Protein AF-A0A8J4DBV4-F1 (afdb_monomer)

Solvent-accessible surface area (backbone atoms only — not comparable to full-atom values): 11556 Å² total; per-residue (Å²): 80,55,59,52,74,67,73,58,50,52,83,93,54,65,60,40,90,76,42,60,72,66,62,34,46,52,55,49,39,46,52,66,39,49,66,61,53,52,53,53,50,49,52,51,53,50,51,52,52,52,52,55,49,51,52,51,53,51,51,51,50,52,52,53,51,48,52,54,48,56,52,50,54,51,52,49,53,52,51,53,52,51,50,51,54,51,52,52,50,51,54,51,48,55,56,48,52,51,52,49,52,54,50,52,52,52,49,52,56,49,52,51,52,51,54,53,50,52,53,49,52,52,52,50,52,52,52,50,52,52,50,52,49,51,52,51,54,48,51,55,48,54,51,50,42,53,74,70,70,55,75,82,83,88,67,52,77,68,54,54,49,49,50,50,53,49,49,53,50,53,51,52,52,50,50,52,50,51,54,51,52,52,50,49,52,51,51,54,49,53,49,52,51,52,51,52,53,48,49,52,50,51,52,52,53,53,52,58,69,72,71,118

Mean predicted aligned error: 16.04 Å

Radius of gyration: 76.74 Å; Cα contacts (8 Å, |Δi|>4): 22; chains: 1; bounding box: 123×50×222 Å

Secondary structure (DSSP, 8-state):
-HIIIIIS--GGGTTGGGS-HHHHHHHHHHHTTHHHHHHHHHHHHHHHHHHHHHHHHHHHHHHHHHHHHHHHHHHHHHHHHHHHHHHHHHHHHHHHHHHHHHHHHHHHHHHHHHHHHHHHHHHHHHHHHHHHHHHHHHHHHHHHHHHTTPPP----HHHHHHHHHHHHHHHHHHHHHHHHHHHHHHHHHHHHHHHHHHHHHHHHHHHHHT--

InterPro domains:
  IPR027417 P-loop containing nucleoside triphosphate hydrolase [G3DSA:3.40.50.300] (1-130)

Structure (mmCIF, N/CA/C/O backbone):
data_AF-A0A8J4DBV4-F1
#
_entry.id   AF-A0A8J4DBV4-F1
#
loop_
_atom_site.group_PDB
_atom_site.id
_atom_site.type_symbol
_atom_site.label_atom_id
_atom_site.label_alt_id
_atom_site.label_comp_id
_atom_site.label_asym_id
_atom_site.label_entity_id
_atom_site.label_seq_id
_atom_site.pdbx_PDB_ins_code
_atom_site.Cartn_x
_atom_site.Cartn_y
_atom_site.Cartn_z
_atom_site.occupancy
_atom_site.B_iso_or_equiv
_atom_site.auth_seq_id
_atom_site.auth_comp_id
_atom_site.auth_asym_id
_atom_site.auth_atom_id
_atom_site.pdbx_PDB_model_num
ATOM 1 N N . ALA A 1 1 ? -55.157 -9.069 69.973 1.00 75.69 1 ALA A N 1
ATOM 2 C CA . ALA A 1 1 ? -54.104 -8.761 70.971 1.00 75.69 1 ALA A CA 1
ATOM 3 C C . ALA A 1 1 ? -54.660 -8.010 72.187 1.00 75.69 1 ALA A C 1
ATOM 5 O O . ALA A 1 1 ? -55.186 -8.674 73.064 1.00 75.69 1 ALA A O 1
ATOM 6 N N . VAL A 1 2 ? -54.623 -6.668 72.273 1.00 82.12 2 VAL A N 1
ATOM 7 C CA . VAL A 1 2 ? -55.056 -5.938 73.498 1.00 82.12 2 VAL A CA 1
ATOM 8 C C . VAL A 1 2 ? -56.550 -6.120 73.805 1.00 82.12 2 VAL A C 1
ATOM 10 O O . VAL A 1 2 ? -56.924 -6.341 74.952 1.00 82.12 2 VAL A O 1
ATOM 13 N N . LEU A 1 3 ? -57.405 -6.083 72.779 1.00 82.88 3 LEU A N 1
ATOM 14 C CA . LEU A 1 3 ? -58.849 -6.271 72.951 1.00 82.88 3 LEU A CA 1
ATOM 15 C C . LEU A 1 3 ? -59.196 -7.658 73.514 1.00 82.88 3 LEU A C 1
ATOM 17 O O . LEU A 1 3 ? -60.008 -7.744 74.420 1.00 82.88 3 LEU A O 1
ATOM 21 N N . GLU A 1 4 ? -58.548 -8.722 73.045 1.00 82.94 4 GLU A N 1
ATOM 22 C CA . GLU A 1 4 ? -58.837 -10.106 73.465 1.00 82.94 4 GLU A CA 1
ATOM 23 C C . GLU A 1 4 ? -58.154 -10.483 74.788 1.00 82.94 4 GLU A C 1
ATOM 25 O O . GLU A 1 4 ? -58.730 -11.198 75.598 1.00 82.94 4 GLU A O 1
ATOM 30 N N . ASN A 1 5 ? -56.934 -9.990 75.031 1.00 82.94 5 ASN A N 1
ATOM 31 C CA . ASN A 1 5 ? -56.123 -10.394 76.186 1.00 82.94 5 ASN A CA 1
ATOM 32 C C . ASN A 1 5 ? -56.227 -9.443 77.391 1.00 82.94 5 ASN A C 1
ATOM 34 O O . ASN A 1 5 ? -55.714 -9.775 78.458 1.00 82.94 5 ASN A O 1
ATOM 38 N N . VAL A 1 6 ? -56.873 -8.277 77.245 1.00 85.69 6 VAL A N 1
ATOM 39 C CA . VAL A 1 6 ? -57.028 -7.284 78.329 1.00 85.69 6 VAL A CA 1
ATOM 40 C C . VAL A 1 6 ? -58.475 -6.809 78.500 1.00 85.69 6 VAL A C 1
ATOM 42 O O . VAL A 1 6 ? -58.936 -6.710 79.631 1.00 85.69 6 VAL A O 1
ATOM 45 N N . ILE A 1 7 ? -59.201 -6.513 77.413 1.00 85.69 7 ILE A N 1
ATOM 46 C CA . ILE A 1 7 ? -60.545 -5.897 77.487 1.00 85.69 7 ILE A CA 1
ATOM 47 C C . ILE A 1 7 ? -61.669 -6.949 77.505 1.00 85.69 7 ILE A C 1
ATOM 49 O O . ILE A 1 7 ? -62.628 -6.801 78.257 1.00 85.69 7 ILE A O 1
ATOM 53 N N . PHE A 1 8 ? -61.545 -8.023 76.720 1.00 88.88 8 PHE A N 1
ATOM 54 C CA . PHE A 1 8 ? -62.538 -9.096 76.567 1.00 88.88 8 PHE A CA 1
ATOM 55 C C . PHE A 1 8 ? -62.014 -10.462 77.030 1.00 88.88 8 PHE A C 1
ATOM 57 O O . PHE A 1 8 ? -62.271 -11.487 76.401 1.00 88.88 8 PHE A O 1
ATOM 64 N N . VAL A 1 9 ? -61.267 -10.483 78.133 1.00 86.62 9 VAL A N 1
ATOM 65 C CA . VAL A 1 9 ? -60.803 -11.736 78.742 1.00 86.62 9 VAL A CA 1
ATOM 66 C C . VAL A 1 9 ? -61.989 -12.539 79.282 1.00 86.62 9 VAL A C 1
ATOM 68 O O . VAL A 1 9 ? -62.850 -11.997 79.974 1.00 86.62 9 VAL A O 1
ATOM 71 N N . HIS A 1 10 ? -62.024 -13.841 78.983 1.00 87.75 10 HIS A N 1
ATOM 72 C CA . HIS A 1 10 ? -63.041 -14.755 79.504 1.00 87.75 10 HIS A CA 1
ATOM 73 C C . HIS A 1 10 ? -62.912 -14.889 81.029 1.00 87.75 10 HIS A C 1
ATOM 75 O O . HIS A 1 10 ? -61.800 -14.906 81.556 1.00 87.75 10 HIS A O 1
ATOM 81 N N . GLN A 1 11 ? -64.028 -15.015 81.754 1.00 82.50 11 GLN A N 1
ATOM 82 C CA . GLN A 1 11 ? -64.022 -15.030 83.226 1.00 82.50 11 GLN A CA 1
ATOM 83 C C . GLN A 1 11 ? -63.171 -16.172 83.811 1.00 82.50 11 GLN A C 1
ATOM 85 O O . GLN A 1 11 ? -62.553 -16.013 84.857 1.00 82.50 11 GLN A O 1
ATOM 90 N N . GLU A 1 12 ? -63.081 -17.300 83.109 1.00 82.69 12 GLU A N 1
ATOM 91 C CA . GLU A 1 12 ? -62.236 -18.440 83.499 1.00 82.69 12 GLU A CA 1
ATOM 92 C C . GLU A 1 12 ? -60.732 -18.170 83.304 1.00 82.69 12 GLU A C 1
ATOM 94 O O . GLU A 1 12 ? -59.897 -18.764 83.981 1.00 82.69 12 GLU A O 1
ATOM 99 N N . GLU A 1 13 ? -60.379 -17.228 82.425 1.00 82.75 13 GLU A N 1
ATOM 100 C CA . GLU A 1 13 ? -59.003 -16.824 82.122 1.00 82.75 13 GLU A CA 1
ATOM 101 C C . GLU A 1 13 ? -58.596 -15.514 82.819 1.00 82.75 13 GLU A C 1
ATOM 103 O O . GLU A 1 13 ? -57.460 -15.072 82.666 1.00 82.75 13 GLU A O 1
ATOM 108 N N . SER A 1 14 ? -59.475 -14.874 83.605 1.00 85.06 14 SER A N 1
ATOM 109 C CA . SER A 1 14 ? -59.219 -13.548 84.204 1.00 85.06 14 SER A CA 1
ATOM 110 C C . SER A 1 14 ? -57.996 -13.502 85.119 1.00 85.06 14 SER A C 1
ATOM 112 O O . SER A 1 14 ? -57.379 -12.451 85.285 1.00 85.06 14 SER A O 1
ATOM 114 N N . ASN A 1 15 ? -57.617 -14.649 85.681 1.00 87.00 15 ASN A N 1
ATOM 115 C CA . ASN A 1 15 ? -56.478 -14.790 86.582 1.00 87.00 15 ASN A CA 1
ATOM 116 C C . ASN A 1 15 ? -55.168 -15.115 85.845 1.00 87.00 15 ASN A C 1
ATOM 118 O O . ASN A 1 15 ? -54.177 -15.447 86.494 1.00 87.00 15 ASN A O 1
ATOM 122 N N . TRP A 1 16 ? -55.123 -14.992 84.510 1.00 89.25 16 TRP A N 1
ATOM 123 C CA . TRP A 1 16 ? -53.907 -15.214 83.722 1.00 89.25 16 TRP A CA 1
ATOM 124 C C . TRP A 1 16 ? -52.669 -14.419 84.191 1.00 89.25 16 TRP A C 1
ATOM 126 O O . TRP A 1 16 ? -51.573 -14.959 84.041 1.00 89.25 16 TRP A O 1
ATOM 136 N N . PRO A 1 17 ? -52.766 -13.218 84.816 1.00 90.12 17 PRO A N 1
ATOM 137 C CA . PRO A 1 17 ? -51.591 -12.542 85.375 1.00 90.12 17 PRO A CA 1
ATOM 138 C C . PRO A 1 17 ? -50.902 -13.320 86.509 1.00 90.12 17 PRO A C 1
ATOM 140 O O . PRO A 1 17 ? -49.738 -13.067 86.804 1.00 90.12 17 PRO A O 1
ATOM 143 N N . LEU A 1 18 ? -51.618 -14.255 87.143 1.00 88.25 18 LEU A N 1
ATOM 144 C CA . LEU A 1 18 ? -51.127 -15.144 88.200 1.00 88.25 18 LEU A CA 1
ATOM 145 C C . LEU A 1 18 ? -50.852 -16.570 87.690 1.00 88.25 18 LEU A C 1
ATOM 147 O O . LEU A 1 18 ? -50.483 -17.437 88.481 1.00 88.25 18 LEU A O 1
ATOM 151 N N . ALA A 1 19 ? -51.063 -16.832 86.396 1.00 87.69 19 ALA A N 1
ATOM 152 C CA . ALA A 1 19 ? -50.827 -18.141 85.806 1.00 87.69 19 ALA A CA 1
ATOM 153 C C . ALA A 1 19 ? -49.328 -18.462 85.712 1.00 87.69 19 ALA A C 1
ATOM 155 O O . ALA A 1 19 ? -48.455 -17.602 85.841 1.00 87.69 19 ALA A O 1
ATOM 156 N N . GLU A 1 20 ? -49.029 -19.734 85.458 1.00 90.38 20 GLU A N 1
ATOM 157 C CA . GLU A 1 20 ? -47.666 -20.227 85.286 1.00 90.38 20 GLU A CA 1
ATOM 158 C C . GLU A 1 20 ? -46.913 -19.460 84.186 1.00 90.38 20 GLU A C 1
ATOM 160 O O . GLU A 1 20 ? -47.490 -19.013 83.189 1.00 90.38 20 GLU A O 1
ATOM 165 N N . GLY A 1 21 ? -45.589 -19.345 84.338 1.00 90.88 21 GLY A N 1
ATOM 166 C CA . GLY A 1 21 ? -44.765 -18.423 83.547 1.00 90.88 21 GLY A CA 1
ATOM 167 C C . GLY A 1 21 ? -44.868 -18.577 82.024 1.00 90.88 21 GLY A C 1
ATOM 168 O O . GLY A 1 21 ? -44.628 -17.611 81.305 1.00 90.88 21 GLY A O 1
ATOM 169 N N . LYS A 1 22 ? -45.259 -19.753 81.515 1.00 89.69 22 LYS A N 1
ATOM 170 C CA . LYS A 1 22 ? -45.478 -19.977 80.079 1.00 89.69 22 LYS A CA 1
ATOM 171 C C . LYS A 1 22 ? -46.714 -19.234 79.553 1.00 89.69 22 LYS A C 1
ATOM 173 O O . LYS A 1 22 ? -46.595 -18.512 78.569 1.00 89.69 22 LYS A O 1
ATOM 178 N N . VAL A 1 23 ? -47.861 -19.373 80.222 1.00 86.25 23 VAL A N 1
ATOM 179 C CA . VAL A 1 23 ? -49.136 -18.748 79.814 1.00 86.25 23 VAL A CA 1
ATOM 180 C C . VAL A 1 23 ? -49.055 -17.231 79.965 1.00 86.25 23 VAL A C 1
ATOM 182 O O . VAL A 1 23 ? -49.470 -16.488 79.076 1.00 86.25 23 VAL A O 1
ATOM 185 N N . LEU A 1 24 ? -48.440 -16.774 81.060 1.00 88.06 24 LEU A N 1
ATOM 186 C CA . LEU A 1 24 ? -48.157 -15.362 81.293 1.00 88.06 24 LEU A CA 1
ATOM 187 C C . LEU A 1 24 ? -47.323 -14.781 80.143 1.00 88.06 24 LEU A C 1
ATOM 189 O O . LEU A 1 24 ? -47.691 -13.764 79.557 1.00 88.06 24 LEU A O 1
ATOM 193 N N . LYS A 1 25 ? -46.228 -15.458 79.776 1.00 87.44 25 LYS A N 1
ATOM 194 C CA . LYS A 1 25 ? -45.338 -15.026 78.697 1.00 87.44 25 LYS A CA 1
ATOM 195 C C . LYS A 1 25 ? -46.027 -15.008 77.334 1.00 87.44 25 LYS A C 1
ATOM 197 O O . LYS A 1 25 ? -45.826 -14.049 76.602 1.00 87.44 25 LYS A O 1
ATOM 202 N N . GLU A 1 26 ? -46.850 -16.002 77.009 1.00 87.19 26 GLU A N 1
ATOM 203 C CA . GLU A 1 26 ? -47.607 -16.032 75.749 1.00 87.19 26 GLU A CA 1
ATOM 204 C C . GLU A 1 26 ? -48.597 -14.856 75.652 1.00 87.19 26 GLU A C 1
ATOM 206 O O . GLU A 1 26 ? -48.582 -14.132 74.657 1.00 87.19 26 GLU A O 1
ATOM 211 N N . LYS A 1 27 ? -49.376 -14.571 76.710 1.00 86.12 27 LYS A N 1
ATOM 212 C CA . LYS A 1 27 ? -50.280 -13.403 76.750 1.00 86.12 27 LYS A CA 1
ATOM 213 C C . LYS A 1 27 ? -49.503 -12.077 76.666 1.00 86.12 27 LYS A C 1
ATOM 215 O O . LYS A 1 27 ? -49.943 -11.168 75.962 1.00 86.12 27 LYS A O 1
ATOM 220 N N . PHE A 1 28 ? -48.340 -11.960 77.321 1.00 86.69 28 PHE A N 1
ATOM 221 C CA . PHE A 1 28 ? -47.451 -10.794 77.190 1.00 86.69 28 PHE A CA 1
ATOM 222 C C . PHE A 1 28 ? -46.899 -10.644 75.761 1.00 86.69 28 PHE A C 1
ATOM 224 O O . PHE A 1 28 ? -46.991 -9.561 75.183 1.00 86.69 28 PHE A O 1
ATOM 231 N N . ASP A 1 29 ? -46.371 -11.714 75.167 1.00 86.31 29 ASP A N 1
ATOM 232 C CA . ASP A 1 29 ? -45.824 -11.700 73.806 1.00 86.31 29 ASP A CA 1
ATOM 233 C C . ASP A 1 29 ? -46.904 -11.352 72.765 1.00 86.31 29 ASP A C 1
ATOM 235 O O . ASP A 1 29 ? -46.606 -10.630 71.809 1.00 86.31 29 ASP A O 1
ATOM 239 N N . ASP A 1 30 ? -48.156 -11.774 72.976 1.00 85.56 30 ASP A N 1
ATOM 240 C CA . ASP A 1 30 ? -49.304 -11.432 72.128 1.00 85.56 30 ASP A CA 1
ATOM 241 C C . ASP A 1 30 ? -49.795 -9.992 72.322 1.00 85.56 30 ASP A C 1
ATOM 243 O O . ASP A 1 30 ? -50.144 -9.326 71.344 1.00 85.56 30 ASP A O 1
ATOM 247 N N . ILE A 1 31 ? -49.826 -9.483 73.560 1.00 86.81 31 ILE A N 1
ATOM 248 C CA . ILE A 1 31 ? -50.200 -8.088 73.853 1.00 86.81 31 ILE A CA 1
ATOM 249 C C . ILE A 1 31 ? -49.189 -7.124 73.227 1.00 86.81 31 ILE A C 1
ATOM 251 O O . ILE A 1 31 ? -49.584 -6.147 72.589 1.00 86.81 31 ILE A O 1
ATOM 255 N N . PHE A 1 32 ? -47.896 -7.411 73.377 1.00 86.31 32 PHE A N 1
ATOM 256 C CA . PHE A 1 32 ? -46.816 -6.561 72.873 1.00 86.31 32 PHE A CA 1
ATOM 257 C C . PHE A 1 32 ? -46.374 -6.913 71.444 1.00 86.31 32 PHE A C 1
ATOM 259 O O . PHE A 1 32 ? -45.520 -6.229 70.879 1.00 86.31 32 PHE A O 1
ATOM 266 N N . ALA A 1 33 ? -46.952 -7.960 70.843 1.00 82.81 33 ALA A N 1
ATOM 267 C CA . ALA A 1 33 ? -46.621 -8.477 69.514 1.00 82.81 33 ALA A CA 1
ATOM 268 C C . ALA A 1 33 ? -45.103 -8.651 69.276 1.00 82.81 33 ALA A C 1
ATOM 270 O O . ALA A 1 33 ? -44.613 -8.488 68.151 1.00 82.81 33 ALA A O 1
ATOM 271 N N . ALA A 1 34 ? -44.342 -8.966 70.329 1.00 80.00 34 ALA A N 1
ATOM 272 C CA . ALA A 1 34 ? -42.880 -8.894 70.332 1.00 80.00 34 ALA A CA 1
ATOM 273 C C . ALA A 1 34 ? -42.254 -9.788 69.244 1.00 80.00 34 ALA A C 1
ATOM 275 O O . ALA A 1 34 ? -41.351 -9.372 68.516 1.00 80.00 34 ALA A O 1
ATOM 276 N N . THR A 1 35 ? -42.808 -10.986 69.042 1.00 83.38 35 THR A N 1
ATOM 277 C CA . THR A 1 35 ? -42.368 -11.943 68.013 1.00 83.38 35 THR A CA 1
ATOM 278 C C . THR A 1 35 ? -42.573 -11.437 66.582 1.00 83.38 35 THR A C 1
ATOM 280 O O . THR A 1 35 ? -41.746 -11.714 65.708 1.00 83.38 35 THR A O 1
ATOM 283 N N . LYS A 1 36 ? -43.634 -10.662 66.318 1.00 87.19 36 LYS A N 1
ATOM 284 C CA . LYS A 1 36 ? -43.902 -10.069 64.997 1.00 87.19 36 LYS A CA 1
ATOM 285 C C . LYS A 1 36 ? -42.864 -9.000 64.661 1.00 87.19 36 LYS A C 1
ATOM 287 O O . LYS A 1 36 ? -42.354 -8.978 63.540 1.00 87.19 36 LYS A O 1
ATOM 292 N N . TYR A 1 37 ? -42.517 -8.158 65.635 1.00 86.50 37 TYR A N 1
ATOM 293 C CA . TYR A 1 37 ? -41.481 -7.140 65.469 1.00 86.50 37 TYR A CA 1
ATOM 294 C C . TYR A 1 37 ? -40.092 -7.758 65.279 1.00 86.50 37 TYR A C 1
ATOM 296 O O . TYR A 1 37 ? -39.377 -7.342 64.368 1.00 86.50 37 TYR A O 1
ATOM 304 N N . THR A 1 38 ? -39.730 -8.794 66.046 1.00 88.94 38 THR A N 1
ATOM 305 C CA . THR A 1 38 ? -38.441 -9.490 65.877 1.00 88.94 38 THR A CA 1
ATOM 306 C C . THR A 1 38 ? -38.316 -10.126 64.490 1.00 88.94 38 THR A C 1
ATOM 308 O O . THR A 1 38 ? -37.312 -9.905 63.814 1.00 88.94 38 THR A O 1
ATOM 311 N N . LYS A 1 39 ? -39.358 -10.817 63.999 1.00 92.06 39 LYS A N 1
ATOM 312 C CA . LYS A 1 39 ? -39.371 -11.389 62.637 1.00 92.06 39 LYS A CA 1
ATOM 313 C C . LYS A 1 39 ? -39.247 -10.318 61.548 1.00 92.06 39 LYS A C 1
ATOM 315 O O . LYS A 1 39 ? -38.500 -10.499 60.588 1.00 92.06 39 LYS A O 1
ATOM 320 N N . ALA A 1 40 ? -39.949 -9.192 61.689 1.00 93.94 40 ALA A N 1
ATOM 321 C CA . ALA A 1 40 ? -39.844 -8.081 60.743 1.00 93.94 40 ALA A CA 1
ATOM 322 C C . ALA A 1 40 ? -38.433 -7.464 60.736 1.00 93.94 40 ALA A C 1
ATOM 324 O O . ALA A 1 40 ? -37.887 -7.171 59.670 1.00 93.94 40 ALA A O 1
ATOM 325 N N . LEU A 1 41 ? -37.814 -7.317 61.911 1.00 94.19 41 LEU A N 1
ATOM 326 C CA . LEU A 1 41 ? -36.447 -6.820 62.056 1.00 94.19 41 LEU A CA 1
ATOM 327 C C . LEU A 1 41 ? -35.424 -7.773 61.417 1.00 94.19 41 LEU A C 1
ATOM 329 O O . LEU A 1 41 ? -34.500 -7.323 60.740 1.00 94.19 41 LEU A O 1
ATOM 333 N N . GLU A 1 42 ? -35.584 -9.084 61.604 1.00 95.56 42 GLU A N 1
ATOM 334 C CA . GLU A 1 42 ? -34.752 -10.105 60.959 1.00 95.56 42 GLU A CA 1
ATOM 335 C C . GLU A 1 42 ? -34.884 -10.065 59.434 1.00 95.56 42 GLU A C 1
ATOM 337 O O . GLU A 1 42 ? -33.868 -10.057 58.736 1.00 95.56 42 GLU A O 1
ATOM 342 N N . ALA A 1 43 ? -36.108 -9.945 58.911 1.00 96.50 43 ALA A N 1
ATOM 343 C CA . ALA A 1 43 ? -36.348 -9.789 57.479 1.00 96.50 43 ALA A CA 1
ATOM 344 C C . ALA A 1 43 ? -35.683 -8.516 56.920 1.00 96.50 43 ALA A C 1
ATOM 346 O O . ALA A 1 43 ? -35.016 -8.571 55.887 1.00 96.50 43 ALA A O 1
ATOM 347 N N . LEU A 1 44 ? -35.780 -7.386 57.632 1.00 96.81 44 LEU A N 1
ATOM 348 C CA . LEU A 1 44 ? -35.097 -6.133 57.283 1.00 96.81 44 LEU A CA 1
ATOM 349 C C . LEU A 1 44 ? -33.571 -6.278 57.290 1.00 96.81 44 LEU A C 1
ATOM 351 O O . LEU A 1 44 ? -32.897 -5.797 56.378 1.00 96.81 44 LEU A O 1
ATOM 355 N N . ARG A 1 45 ? -33.01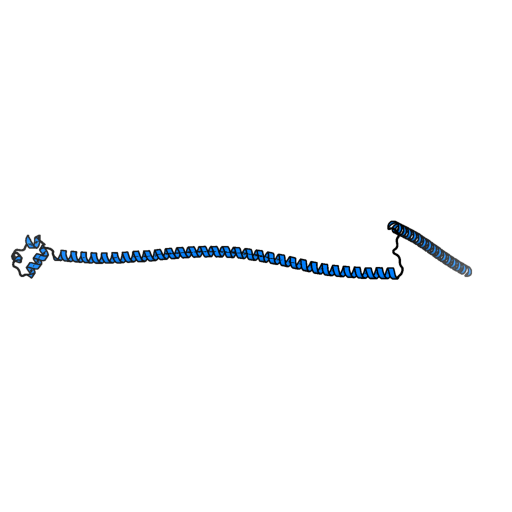1 -6.959 58.297 1.00 97.25 45 ARG A N 1
ATOM 356 C CA . ARG A 1 45 ? -31.569 -7.240 58.374 1.00 97.25 45 ARG A CA 1
ATOM 357 C C . ARG A 1 45 ? -31.113 -8.102 57.203 1.00 97.25 45 ARG A C 1
ATOM 359 O O . ARG A 1 45 ? -30.089 -7.784 56.601 1.00 97.25 45 ARG A O 1
ATOM 366 N N . LYS A 1 46 ? -31.874 -9.1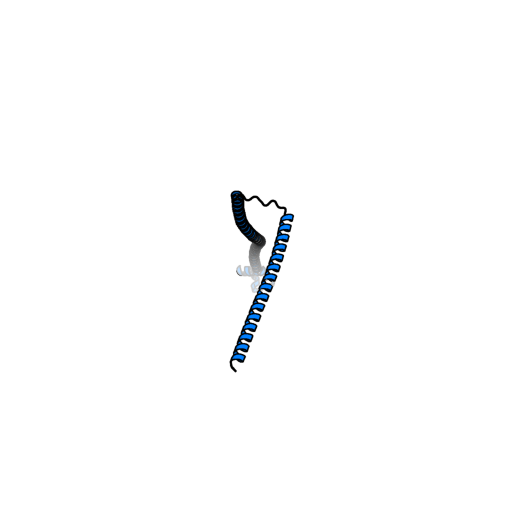45 56.864 1.00 97.69 46 LYS A N 1
ATOM 367 C CA . LYS A 1 46 ? -31.594 -10.021 55.723 1.00 97.69 46 LYS A CA 1
ATOM 368 C C . LYS A 1 46 ? -31.619 -9.236 54.410 1.00 97.69 46 LYS A C 1
ATOM 370 O O . LYS A 1 46 ? -30.624 -9.244 53.689 1.00 97.69 46 LYS A O 1
ATOM 375 N N . LEU A 1 47 ? -32.679 -8.461 54.171 1.00 97.81 47 LEU A N 1
ATOM 376 C CA . LEU A 1 47 ? -32.818 -7.623 52.978 1.00 97.81 47 LEU A CA 1
ATOM 377 C C . LEU A 1 47 ? -31.678 -6.602 52.855 1.00 97.81 47 LEU A C 1
ATOM 379 O O . LEU A 1 47 ? -31.136 -6.403 51.770 1.00 97.81 47 LEU A O 1
ATOM 383 N N . ARG A 1 48 ? -31.271 -5.968 53.963 1.00 97.88 48 ARG A N 1
ATOM 384 C CA . ARG A 1 48 ? -30.131 -5.040 53.978 1.00 97.88 48 ARG A CA 1
ATOM 385 C C . ARG A 1 48 ? -28.846 -5.727 53.517 1.00 97.88 48 ARG A C 1
ATOM 387 O O . ARG A 1 48 ? -28.104 -5.154 52.722 1.00 97.88 48 ARG A O 1
ATOM 394 N N . THR A 1 49 ? -28.580 -6.932 54.015 1.00 97.81 49 THR A N 1
ATOM 395 C CA . THR A 1 49 ? -27.389 -7.704 53.639 1.00 97.81 49 THR A CA 1
ATOM 396 C C . THR A 1 49 ? -27.433 -8.099 52.163 1.00 97.81 49 THR A C 1
ATOM 398 O O . THR A 1 49 ? -26.464 -7.849 51.450 1.00 97.81 49 THR A O 1
ATOM 401 N N . GLU A 1 50 ? -28.571 -8.602 51.676 1.00 97.88 50 GLU A N 1
ATOM 402 C CA . GLU A 1 50 ? -28.775 -8.955 50.262 1.00 97.88 50 GLU A CA 1
ATOM 403 C C . GLU A 1 50 ? -28.574 -7.746 49.334 1.00 97.88 50 GLU A C 1
ATOM 405 O O . GLU A 1 50 ? -27.837 -7.820 48.351 1.00 97.88 50 GLU A O 1
ATOM 410 N N . LYS A 1 51 ? -29.163 -6.588 49.665 1.00 97.50 51 LYS A N 1
ATOM 411 C CA . LYS A 1 51 ? -28.983 -5.356 48.879 1.00 97.50 51 LYS A CA 1
ATOM 412 C C . LYS A 1 51 ? -27.548 -4.846 48.928 1.00 97.50 51 LYS A C 1
ATOM 414 O O . LYS A 1 51 ? -27.033 -4.395 47.908 1.00 97.50 51 LYS A O 1
ATOM 419 N N . SER A 1 52 ? -26.878 -4.947 50.076 1.00 97.69 52 SER A N 1
ATOM 420 C CA . SER A 1 52 ? -25.463 -4.588 50.179 1.00 97.69 52 SER A CA 1
ATOM 421 C C . SER A 1 52 ? -24.576 -5.495 49.327 1.00 97.69 52 SER A C 1
ATOM 423 O O . SER A 1 52 ? -23.600 -5.001 48.765 1.00 97.69 52 SER A O 1
ATOM 425 N N . GLN A 1 53 ? -24.886 -6.788 49.237 1.00 97.88 53 GLN A N 1
ATOM 426 C CA . GLN A 1 53 ? -24.162 -7.728 48.387 1.00 97.88 53 GLN A CA 1
ATOM 427 C C . GLN A 1 53 ? -24.408 -7.436 46.902 1.00 97.88 53 GLN A C 1
ATOM 429 O O . GLN A 1 53 ? -23.449 -7.250 46.159 1.00 97.88 53 GLN A O 1
ATOM 434 N N . SER A 1 54 ? -25.667 -7.246 46.502 1.00 97.75 54 SER A N 1
ATOM 435 C CA . SER A 1 54 ? -26.026 -6.872 45.128 1.00 97.75 54 SER A CA 1
ATOM 436 C C . SER A 1 54 ? -25.372 -5.554 44.685 1.00 97.75 54 SER A C 1
ATOM 438 O O . SER A 1 54 ? -24.891 -5.443 43.559 1.00 97.75 54 SER A O 1
ATOM 440 N N . LEU A 1 55 ? -25.262 -4.560 45.577 1.00 98.06 55 LEU A N 1
ATOM 441 C CA . LEU A 1 55 ? -24.530 -3.320 45.291 1.00 98.06 55 LEU A CA 1
ATOM 442 C C . LEU A 1 55 ? -23.031 -3.555 45.066 1.00 98.06 55 LEU A C 1
ATOM 444 O O . LEU A 1 55 ? -22.444 -2.897 44.209 1.00 98.06 55 LEU A O 1
ATOM 448 N N . LYS A 1 56 ? -22.402 -4.465 45.821 1.00 98.12 56 LYS A N 1
ATOM 449 C CA . LYS A 1 56 ? -20.989 -4.822 45.617 1.00 98.12 56 LYS A CA 1
ATOM 450 C C . LYS A 1 56 ? -20.787 -5.526 44.277 1.00 98.12 56 LYS A C 1
ATOM 452 O O . LYS A 1 56 ? -19.876 -5.157 43.547 1.00 98.12 56 LYS A O 1
ATOM 457 N N . GLU A 1 57 ? -21.655 -6.474 43.939 1.00 97.94 57 GLU A N 1
ATOM 458 C CA . GLU A 1 57 ? -21.625 -7.191 42.659 1.00 97.94 57 GLU A CA 1
ATOM 459 C C . GLU A 1 57 ? -21.835 -6.240 41.476 1.00 97.94 57 GLU A C 1
ATOM 461 O O . GLU A 1 57 ? -21.072 -6.272 40.515 1.00 97.94 57 GLU A O 1
ATOM 466 N N . CYS A 1 58 ? -22.805 -5.327 41.573 1.00 97.56 58 CYS A N 1
ATOM 467 C CA . CYS A 1 58 ? -23.055 -4.320 40.543 1.00 97.56 58 CYS A CA 1
ATOM 468 C C . CYS A 1 58 ? -21.863 -3.365 40.370 1.00 97.56 58 CYS A C 1
ATOM 470 O O . CYS A 1 58 ? -21.462 -3.076 39.244 1.00 97.56 58 CYS A O 1
ATOM 472 N N . ARG A 1 59 ? -21.245 -2.914 41.473 1.00 97.69 59 ARG A N 1
ATOM 473 C CA . ARG A 1 59 ? -20.026 -2.087 41.419 1.00 97.69 59 ARG A CA 1
ATOM 474 C C . ARG A 1 59 ? -18.869 -2.819 40.751 1.00 97.69 59 ARG A C 1
ATOM 476 O O . ARG A 1 59 ? -18.232 -2.240 39.879 1.00 97.69 59 ARG A O 1
ATOM 483 N N . LEU A 1 60 ? -18.638 -4.077 41.124 1.00 98.06 60 LEU A N 1
ATOM 484 C CA . LEU A 1 60 ? -17.608 -4.903 40.501 1.00 98.06 60 LEU A CA 1
ATOM 485 C C . LEU A 1 60 ? -17.876 -5.063 38.999 1.00 98.06 60 LEU A C 1
ATOM 487 O O . LEU A 1 60 ? -16.985 -4.822 38.193 1.00 98.06 60 LEU A O 1
ATOM 491 N N . GLY A 1 61 ? -19.118 -5.374 38.617 1.00 98.19 61 GLY A N 1
ATOM 492 C CA . GLY A 1 61 ? -19.519 -5.490 37.216 1.00 98.19 61 GLY A CA 1
ATOM 493 C C . GLY A 1 61 ? -19.305 -4.197 36.427 1.00 98.19 61 GLY A C 1
ATOM 494 O O . GLY A 1 61 ? -18.773 -4.236 35.321 1.00 98.19 61 GLY A O 1
ATOM 495 N N . MET A 1 62 ? -19.651 -3.041 37.001 1.00 97.94 62 MET A N 1
ATOM 496 C CA . MET A 1 62 ? -19.387 -1.735 36.387 1.00 97.94 62 MET A CA 1
ATOM 497 C C . MET A 1 62 ? -17.891 -1.485 36.176 1.00 97.94 62 MET A C 1
ATOM 499 O O . MET A 1 62 ? -17.504 -0.982 35.1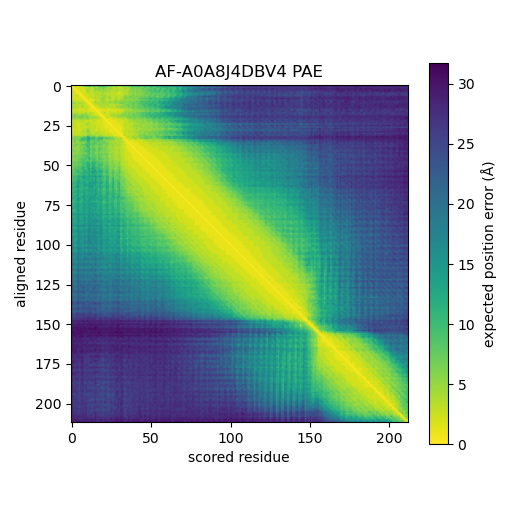23 1.00 97.94 62 MET A O 1
ATOM 503 N N . GLU A 1 63 ? -17.052 -1.832 37.150 1.00 98.12 63 GLU A N 1
ATOM 504 C CA . GLU A 1 63 ? -15.603 -1.647 37.058 1.00 98.12 63 GLU A CA 1
ATOM 505 C C . GLU A 1 63 ? -14.976 -2.576 36.012 1.00 98.12 63 GLU A C 1
ATOM 507 O O . GLU A 1 63 ? -14.206 -2.114 35.169 1.00 98.12 63 GLU A O 1
ATOM 512 N N . THR A 1 64 ? -15.383 -3.847 35.974 1.00 98.12 64 THR A N 1
ATOM 513 C CA . THR A 1 64 ? -14.963 -4.793 34.930 1.00 98.12 64 THR A CA 1
ATOM 514 C C . THR A 1 64 ? -15.399 -4.328 33.541 1.00 98.12 64 THR A C 1
ATOM 516 O O . THR A 1 64 ? -14.588 -4.308 32.618 1.00 98.12 64 THR A O 1
ATOM 519 N N . LEU A 1 65 ? -16.655 -3.900 33.372 1.00 98.06 65 LEU A N 1
ATOM 520 C CA . LEU A 1 65 ? -17.146 -3.390 32.086 1.00 98.06 65 LEU A CA 1
ATOM 521 C C . LEU A 1 65 ? -16.389 -2.137 31.641 1.00 98.06 65 LEU A C 1
ATOM 523 O O . LEU A 1 65 ? -16.080 -1.994 30.459 1.00 98.06 65 LEU A O 1
ATOM 527 N N . LYS A 1 66 ? -16.055 -1.247 32.581 1.00 98.38 66 LYS A N 1
ATOM 528 C CA . LYS A 1 66 ? -15.241 -0.062 32.305 1.00 98.38 66 LYS A CA 1
ATOM 529 C C . LYS A 1 66 ? -13.851 -0.451 31.795 1.00 98.38 66 LYS A C 1
ATOM 531 O O . LYS A 1 66 ? -13.430 0.073 30.772 1.00 98.38 66 LYS A O 1
ATOM 536 N N . GLN A 1 67 ? -13.182 -1.399 32.453 1.00 98.19 67 GLN A N 1
ATOM 537 C CA . GLN A 1 67 ? -11.872 -1.901 32.022 1.00 98.19 67 GLN A CA 1
ATOM 538 C C . GLN A 1 67 ? -11.927 -2.536 30.626 1.00 98.19 67 GLN A C 1
ATOM 540 O O . GLN A 1 67 ? -11.068 -2.260 29.793 1.00 98.19 67 GLN A O 1
ATOM 545 N N . VAL A 1 68 ? -12.951 -3.351 30.347 1.00 98.06 68 VAL A N 1
ATOM 546 C CA . VAL A 1 68 ? -13.130 -3.984 29.030 1.00 98.06 68 VAL A CA 1
ATOM 547 C C . VAL A 1 68 ? -13.357 -2.938 27.941 1.00 98.06 68 VAL A C 1
ATOM 549 O O . VAL A 1 68 ? -12.759 -3.043 26.873 1.00 98.06 68 VAL A O 1
ATOM 552 N N . ARG A 1 69 ? -14.174 -1.914 28.208 1.00 98.50 69 ARG A N 1
ATOM 553 C CA . ARG A 1 69 ? -14.375 -0.794 27.282 1.00 98.50 69 ARG A CA 1
ATOM 554 C C . ARG A 1 69 ? -13.068 -0.042 27.031 1.00 98.50 69 ARG A C 1
ATOM 556 O O . ARG A 1 69 ? -12.707 0.136 25.877 1.00 98.50 69 ARG A O 1
ATOM 563 N N . ASP A 1 70 ? -12.348 0.347 28.082 1.00 98.31 70 ASP A N 1
ATOM 564 C CA . ASP A 1 70 ? -11.098 1.108 27.946 1.00 98.31 70 ASP A CA 1
ATOM 565 C C . ASP A 1 70 ? -10.048 0.313 27.142 1.00 98.31 70 ASP A C 1
ATOM 567 O O . ASP A 1 70 ? -9.346 0.864 26.294 1.00 98.31 70 ASP A O 1
ATOM 571 N N . MET A 1 71 ? -9.991 -1.009 27.339 1.00 98.19 71 MET A N 1
ATOM 572 C CA . MET A 1 71 ? -9.148 -1.911 26.550 1.00 98.19 71 MET A CA 1
ATOM 573 C C . MET A 1 71 ? -9.608 -2.014 25.086 1.00 98.19 71 MET A C 1
ATOM 575 O O . MET A 1 71 ? -8.777 -2.005 24.177 1.00 98.19 71 MET A O 1
ATOM 579 N N . ALA A 1 72 ? -10.918 -2.082 24.833 1.00 98.31 72 ALA A N 1
ATOM 580 C CA . ALA A 1 72 ? -11.472 -2.107 23.481 1.00 98.31 72 ALA A CA 1
ATOM 581 C C . ALA A 1 72 ? -11.199 -0.799 22.719 1.00 98.31 72 ALA A C 1
ATOM 583 O O . ALA A 1 72 ? -10.818 -0.844 21.546 1.00 98.31 72 ALA A O 1
ATOM 584 N N . ASP A 1 73 ? -11.328 0.348 23.386 1.00 98.38 73 ASP A N 1
ATOM 585 C CA . ASP A 1 73 ? -11.016 1.664 22.824 1.00 98.38 73 ASP A CA 1
ATOM 586 C C . ASP A 1 73 ? -9.521 1.762 22.487 1.00 98.38 73 ASP A C 1
ATOM 588 O O . ASP A 1 73 ? -9.153 2.164 21.381 1.00 98.38 73 ASP A O 1
ATOM 592 N N . HIS A 1 74 ? -8.651 1.300 23.393 1.00 98.12 74 HIS A N 1
ATOM 593 C CA . HIS A 1 74 ? -7.208 1.260 23.165 1.00 98.12 74 HIS A CA 1
ATOM 594 C C . HIS A 1 74 ? -6.826 0.391 21.957 1.00 98.12 74 HIS A C 1
ATOM 596 O O . HIS A 1 74 ? -6.080 0.835 21.082 1.00 98.12 74 HIS A O 1
ATOM 602 N N . HIS A 1 75 ? -7.364 -0.827 21.863 1.00 97.94 75 HIS A N 1
ATOM 603 C CA . HIS A 1 75 ? -7.096 -1.711 20.727 1.00 97.94 75 HIS A CA 1
ATOM 604 C C . HIS A 1 75 ? -7.681 -1.185 19.416 1.00 97.94 75 HIS A C 1
ATOM 606 O O . HIS A 1 75 ? -7.080 -1.375 18.358 1.00 97.94 75 HIS A O 1
ATOM 612 N N . THR A 1 76 ? -8.825 -0.502 19.466 1.00 98.19 76 THR A N 1
ATOM 613 C CA . THR A 1 76 ? -9.411 0.141 18.285 1.00 98.19 76 THR A CA 1
ATOM 614 C C . THR A 1 76 ? -8.500 1.252 17.772 1.00 98.19 76 THR A C 1
ATOM 616 O O . THR A 1 76 ? -8.171 1.254 16.587 1.00 98.19 76 THR A O 1
ATOM 619 N N . ALA A 1 77 ? -7.995 2.112 18.662 1.00 98.25 77 ALA A N 1
ATOM 620 C CA . ALA A 1 77 ? -7.040 3.157 18.304 1.00 98.25 77 ALA A CA 1
ATOM 621 C C . ALA A 1 77 ? -5.743 2.582 17.703 1.00 98.25 77 ALA A C 1
ATOM 623 O O . ALA A 1 77 ? -5.309 3.025 16.640 1.00 98.25 77 ALA A O 1
ATOM 624 N N . GLN A 1 78 ? -5.163 1.543 18.320 1.00 98.31 78 GLN A N 1
ATOM 625 C CA . GLN A 1 78 ? -3.970 0.867 17.789 1.00 98.31 78 GLN A CA 1
ATOM 626 C C . GLN A 1 78 ? -4.208 0.253 16.405 1.00 98.31 78 GLN A C 1
ATOM 628 O O . GLN A 1 78 ? -3.346 0.327 15.527 1.00 98.31 78 GLN A O 1
ATOM 633 N N . ARG A 1 79 ? -5.377 -0.364 16.197 1.00 98.31 79 ARG A N 1
ATOM 634 C CA . ARG A 1 79 ? -5.754 -0.960 14.914 1.00 98.31 79 ARG A CA 1
ATOM 635 C C . ARG A 1 79 ? -5.916 0.105 13.834 1.00 98.31 79 ARG A C 1
ATOM 637 O O . ARG A 1 79 ? -5.456 -0.110 12.715 1.00 98.31 79 ARG A O 1
ATOM 644 N N . ASP A 1 80 ? -6.528 1.238 14.156 1.00 98.25 80 ASP A N 1
ATOM 645 C CA . ASP A 1 80 ? -6.710 2.333 13.203 1.00 98.25 80 ASP A CA 1
ATOM 646 C C . ASP A 1 80 ? -5.368 2.990 12.840 1.00 98.25 80 ASP A C 1
ATOM 648 O O . ASP A 1 80 ? -5.097 3.216 11.659 1.00 98.25 80 ASP A O 1
ATOM 652 N N . GLU A 1 81 ? -4.468 3.174 13.810 1.00 98.31 81 GLU A N 1
ATOM 653 C CA . GLU A 1 81 ? -3.101 3.648 13.560 1.00 98.31 81 GLU A CA 1
ATOM 654 C C . GLU A 1 81 ? -2.300 2.666 12.687 1.00 98.31 81 GLU A C 1
ATOM 656 O O . GLU A 1 81 ? -1.637 3.061 11.724 1.00 98.31 81 GLU A O 1
ATOM 661 N N . ALA A 1 82 ? -2.361 1.365 12.988 1.00 97.88 82 ALA A N 1
ATOM 662 C CA . ALA A 1 82 ? -1.707 0.335 12.182 1.00 97.88 82 ALA A CA 1
ATOM 663 C C . ALA A 1 82 ? -2.260 0.298 10.749 1.00 97.88 82 ALA A C 1
ATOM 665 O O . ALA A 1 82 ? -1.493 0.167 9.796 1.00 97.88 82 ALA A O 1
ATOM 666 N N . LYS A 1 83 ? -3.577 0.466 10.587 1.00 98.31 83 LYS A N 1
ATOM 667 C CA . LYS A 1 83 ? -4.230 0.519 9.277 1.00 98.31 83 LYS A CA 1
ATOM 668 C C . LYS A 1 83 ? -3.796 1.745 8.473 1.00 98.31 83 LYS A C 1
ATOM 670 O O . LYS A 1 83 ? -3.528 1.602 7.283 1.00 98.31 83 LYS A O 1
ATOM 675 N N . SER A 1 84 ? -3.678 2.912 9.111 1.00 98.25 84 SER A N 1
ATOM 676 C CA . SER A 1 84 ? -3.155 4.123 8.464 1.00 98.25 84 SER A CA 1
ATOM 677 C C . SER A 1 84 ? -1.719 3.913 7.985 1.00 98.25 84 SER A C 1
ATOM 679 O O . SER A 1 84 ? -1.433 4.114 6.810 1.00 98.25 84 SER A O 1
ATOM 681 N N . ARG A 1 85 ? -0.835 3.398 8.853 1.00 98.31 85 ARG A N 1
ATOM 682 C CA . ARG A 1 85 ? 0.562 3.109 8.482 1.00 98.31 85 ARG A CA 1
ATOM 683 C C . ARG A 1 85 ? 0.669 2.096 7.344 1.00 98.31 85 ARG A C 1
ATOM 685 O O . ARG A 1 85 ? 1.515 2.245 6.471 1.00 98.31 85 ARG A O 1
ATOM 692 N N . ALA A 1 86 ? -0.186 1.073 7.332 1.00 98.00 86 ALA A N 1
ATOM 693 C CA . ALA A 1 86 ? -0.219 0.097 6.247 1.00 98.00 86 ALA A CA 1
ATOM 694 C C . ALA A 1 86 ? -0.627 0.738 4.909 1.00 98.00 86 ALA A C 1
ATOM 696 O O . ALA A 1 86 ? -0.003 0.448 3.888 1.00 98.00 86 ALA A O 1
ATOM 697 N N . ALA A 1 87 ? -1.626 1.625 4.914 1.00 98.25 87 ALA A N 1
ATOM 698 C CA . ALA A 1 87 ? -2.029 2.377 3.727 1.00 98.25 87 ALA A CA 1
ATOM 699 C C . ALA A 1 87 ? -0.907 3.305 3.224 1.00 98.25 87 ALA A C 1
ATOM 701 O O . ALA A 1 87 ? -0.629 3.323 2.025 1.00 98.25 87 ALA A O 1
ATOM 702 N N . ASP A 1 88 ? -0.208 3.999 4.126 1.00 98.19 88 ASP A N 1
ATOM 703 C CA . ASP A 1 88 ? 0.932 4.853 3.768 1.00 98.19 88 ASP A CA 1
ATOM 704 C C . ASP A 1 88 ? 2.072 4.038 3.140 1.00 98.19 88 ASP A C 1
ATOM 706 O O . ASP A 1 88 ? 2.607 4.409 2.092 1.00 98.19 88 ASP A O 1
ATOM 710 N N . CYS A 1 89 ? 2.410 2.885 3.728 1.00 98.00 89 CYS A N 1
ATOM 711 C CA . CYS A 1 89 ? 3.400 1.968 3.163 1.00 98.00 89 CYS A CA 1
ATOM 712 C C . CYS A 1 89 ? 2.987 1.464 1.772 1.00 98.00 89 CYS A C 1
ATOM 714 O O . CYS A 1 89 ? 3.819 1.438 0.867 1.00 98.00 89 CYS A O 1
ATOM 716 N N . GLN A 1 90 ? 1.716 1.105 1.567 1.00 98.06 90 GLN A N 1
ATOM 717 C CA . GLN A 1 90 ? 1.214 0.682 0.253 1.00 98.06 90 GLN A CA 1
ATOM 718 C C . GLN A 1 90 ? 1.322 1.798 -0.792 1.00 98.06 90 GLN A C 1
ATOM 720 O O . GLN A 1 90 ? 1.750 1.544 -1.919 1.00 98.06 90 GLN A O 1
ATOM 725 N N . ALA A 1 91 ? 0.998 3.040 -0.424 1.00 98.06 91 ALA A N 1
ATOM 726 C CA . ALA A 1 91 ? 1.152 4.189 -1.313 1.00 98.06 91 ALA A CA 1
ATOM 727 C C . ALA A 1 91 ? 2.626 4.429 -1.683 1.00 98.06 91 ALA A C 1
ATOM 729 O O . ALA A 1 91 ? 2.952 4.665 -2.851 1.00 98.06 91 ALA A O 1
ATOM 730 N N . GLN A 1 92 ? 3.541 4.311 -0.716 1.00 98.31 92 GLN A N 1
ATOM 731 C CA . GLN A 1 92 ? 4.978 4.409 -0.975 1.00 98.31 92 GLN A CA 1
ATOM 732 C C . GLN A 1 92 ? 5.472 3.292 -1.897 1.00 98.31 92 GLN A C 1
ATOM 734 O O . GLN A 1 92 ? 6.203 3.578 -2.844 1.00 98.31 92 GLN A O 1
ATOM 739 N N . MET A 1 93 ? 5.040 2.046 -1.676 1.00 97.62 93 MET A N 1
ATOM 740 C CA . MET A 1 93 ? 5.378 0.915 -2.547 1.00 97.62 93 MET A CA 1
ATOM 741 C C . MET A 1 93 ? 4.941 1.168 -3.990 1.00 97.62 93 MET A C 1
ATOM 743 O O . MET A 1 93 ? 5.769 1.063 -4.890 1.00 97.62 93 MET A O 1
ATOM 747 N N . ALA A 1 94 ? 3.697 1.601 -4.210 1.00 98.06 94 ALA A N 1
ATOM 748 C CA . ALA A 1 94 ? 3.210 1.938 -5.547 1.00 98.06 94 ALA A CA 1
ATOM 749 C C . ALA A 1 94 ? 4.053 3.045 -6.208 1.00 98.06 94 ALA A C 1
ATOM 751 O O . ALA A 1 94 ? 4.370 2.971 -7.393 1.00 98.06 94 ALA A O 1
ATOM 752 N N . THR A 1 95 ? 4.480 4.043 -5.427 1.00 98.31 95 THR A N 1
ATOM 753 C CA . THR A 1 95 ? 5.341 5.135 -5.907 1.00 98.31 95 THR A CA 1
ATOM 754 C C . THR A 1 95 ? 6.754 4.654 -6.258 1.00 98.31 95 THR A C 1
ATOM 756 O O . THR A 1 95 ? 7.387 5.174 -7.177 1.00 98.31 95 THR A O 1
ATOM 759 N N . PHE A 1 96 ? 7.296 3.683 -5.522 1.00 97.88 96 PHE A N 1
ATOM 760 C CA . PHE A 1 96 ? 8.590 3.087 -5.851 1.00 97.88 96 PHE A CA 1
ATOM 761 C C . PHE A 1 96 ? 8.497 2.165 -7.064 1.00 97.88 96 PHE A C 1
ATOM 763 O O . PHE A 1 96 ? 9.388 2.204 -7.906 1.00 97.88 96 PHE A O 1
ATOM 770 N N . GLU A 1 97 ? 7.415 1.404 -7.210 1.00 98.06 97 GLU A N 1
ATOM 771 C CA . GLU A 1 97 ? 7.183 0.574 -8.392 1.00 98.06 97 GLU A CA 1
ATOM 772 C C . GLU A 1 97 ? 7.116 1.400 -9.678 1.00 98.06 97 GLU A C 1
ATOM 774 O O . GLU A 1 97 ? 7.697 0.999 -10.685 1.00 98.06 97 GLU A O 1
ATOM 779 N N . THR A 1 98 ? 6.453 2.562 -9.666 1.00 98.06 98 THR A N 1
ATOM 780 C CA . THR A 1 98 ? 6.440 3.449 -10.840 1.00 98.06 98 THR A CA 1
ATOM 781 C C . THR A 1 98 ? 7.838 3.969 -11.155 1.00 98.06 98 THR A C 1
ATOM 783 O O . THR A 1 98 ? 8.268 3.889 -12.300 1.00 98.06 98 THR A O 1
ATOM 786 N N . LYS A 1 99 ? 8.596 4.407 -10.140 1.00 98.25 99 LYS A N 1
ATOM 787 C CA . LYS A 1 99 ? 9.988 4.855 -10.321 1.00 98.25 99 LYS A CA 1
ATOM 788 C C . LYS A 1 99 ? 10.894 3.757 -10.877 1.00 98.25 99 LYS A C 1
ATOM 790 O O . LYS A 1 99 ? 11.751 4.050 -11.704 1.00 98.25 99 LYS A O 1
ATOM 795 N N . ILE A 1 100 ? 10.725 2.515 -10.424 1.00 98.12 100 ILE A N 1
ATOM 796 C CA . ILE A 1 100 ? 11.485 1.369 -10.935 1.00 98.12 100 ILE A CA 1
ATOM 797 C C . ILE A 1 100 ? 11.184 1.170 -12.421 1.00 98.12 100 ILE A C 1
ATOM 799 O O . ILE A 1 100 ? 12.122 1.124 -13.210 1.00 98.12 100 ILE A O 1
ATOM 803 N N . ARG A 1 101 ? 9.905 1.152 -12.819 1.00 98.19 101 ARG A N 1
ATOM 804 C CA . ARG A 1 101 ? 9.523 1.014 -14.236 1.00 98.19 101 ARG A CA 1
ATOM 805 C C . ARG A 1 101 ? 10.090 2.138 -15.103 1.00 98.19 101 ARG A C 1
ATOM 807 O O . ARG A 1 101 ? 10.601 1.871 -16.188 1.00 98.19 101 ARG A O 1
ATOM 814 N N . ASP A 1 102 ? 10.039 3.378 -14.620 1.00 98.19 102 ASP A N 1
ATOM 815 C CA . ASP A 1 102 ? 10.594 4.528 -15.341 1.00 98.19 102 ASP A CA 1
ATOM 816 C C . ASP A 1 102 ? 12.112 4.377 -15.541 1.00 98.19 102 ASP A C 1
ATOM 818 O O . ASP A 1 102 ? 12.630 4.616 -16.635 1.00 98.19 102 ASP A O 1
ATOM 822 N N . LEU A 1 103 ? 12.834 3.938 -14.505 1.00 97.81 103 LEU A N 1
ATOM 823 C CA . LEU A 1 103 ? 14.275 3.686 -14.577 1.00 97.81 103 LEU A CA 1
ATOM 824 C C . LEU A 1 103 ? 14.618 2.514 -15.504 1.00 97.81 103 LEU A C 1
ATOM 826 O O . LEU A 1 103 ? 15.570 2.616 -16.276 1.00 97.81 103 LEU A O 1
ATOM 830 N N . GLU A 1 104 ? 13.841 1.432 -15.483 1.00 98.06 104 GLU A N 1
ATOM 831 C CA . GLU A 1 104 ? 14.001 0.295 -16.398 1.00 98.06 104 GLU A CA 1
ATOM 832 C C . GLU A 1 104 ? 13.794 0.721 -17.859 1.00 98.06 104 GLU A C 1
ATOM 834 O O . GLU A 1 104 ? 14.572 0.346 -18.743 1.00 98.06 104 GLU A O 1
ATOM 839 N N . GLN A 1 105 ? 12.797 1.570 -18.127 1.00 97.75 105 GLN A N 1
ATOM 840 C CA . GLN A 1 105 ? 12.562 2.116 -19.463 1.00 97.75 105 GLN A CA 1
ATOM 841 C C . GLN A 1 105 ? 13.724 3.010 -19.918 1.00 97.75 105 GLN A C 1
ATOM 843 O O . GLN A 1 105 ? 14.187 2.898 -21.057 1.00 97.75 105 GLN A O 1
ATOM 848 N N . GLN A 1 106 ? 14.233 3.871 -19.031 1.00 98.00 106 GLN A N 1
ATOM 849 C CA . GLN A 1 106 ? 15.407 4.700 -19.313 1.00 98.00 106 GLN A CA 1
ATOM 850 C C . GLN A 1 106 ? 16.652 3.850 -19.583 1.00 98.00 106 GLN A C 1
ATOM 852 O O . GLN A 1 106 ? 17.384 4.120 -20.538 1.00 98.00 106 GLN A O 1
ATOM 857 N N . GLN A 1 107 ? 16.870 2.796 -18.794 1.00 97.69 107 GLN A N 1
ATOM 858 C CA . GLN A 1 107 ? 17.975 1.862 -18.982 1.00 97.69 107 GLN A CA 1
ATOM 859 C C . GLN A 1 107 ? 17.886 1.170 -20.346 1.00 97.69 107 GLN A C 1
ATOM 861 O O . GLN A 1 107 ? 18.874 1.133 -21.078 1.00 97.69 107 GLN A O 1
ATOM 866 N N . SER A 1 108 ? 16.706 0.666 -20.719 1.00 97.81 108 SER A N 1
ATOM 867 C CA . SER A 1 108 ? 16.475 0.029 -22.020 1.00 97.81 108 SER A CA 1
ATOM 868 C C . SER A 1 108 ? 16.757 0.986 -23.185 1.00 97.81 108 SER A C 1
ATOM 870 O O . SER A 1 108 ? 17.490 0.643 -24.117 1.00 97.81 108 SER A O 1
ATOM 872 N N . ALA A 1 109 ? 16.266 2.226 -23.101 1.00 97.81 109 ALA A N 1
ATOM 873 C CA . ALA A 1 109 ? 16.524 3.249 -24.111 1.00 97.81 109 ALA A CA 1
ATOM 874 C C . ALA A 1 109 ? 18.020 3.583 -24.229 1.00 97.81 109 ALA A C 1
ATOM 876 O O . ALA A 1 109 ? 18.543 3.753 -25.333 1.00 97.81 109 ALA A O 1
ATOM 877 N N . MET A 1 110 ? 18.729 3.658 -23.101 1.00 97.00 110 MET A N 1
ATOM 878 C CA . MET A 1 110 ? 20.165 3.924 -23.086 1.00 97.00 110 MET A CA 1
ATOM 879 C C . MET A 1 110 ? 20.967 2.754 -23.670 1.00 97.00 110 MET A C 1
ATOM 881 O O . MET A 1 110 ? 21.884 2.984 -24.455 1.00 97.00 110 MET A O 1
ATOM 885 N N . MET A 1 111 ? 20.572 1.512 -23.381 1.00 97.69 111 MET A N 1
ATOM 886 C CA . MET A 1 111 ? 21.159 0.313 -23.988 1.00 97.69 111 MET A CA 1
ATOM 887 C C . MET A 1 111 ? 20.982 0.282 -25.512 1.00 97.69 111 MET A C 1
ATOM 889 O O . MET A 1 111 ? 21.932 -0.048 -26.221 1.00 97.69 111 MET A O 1
ATOM 893 N N . SER A 1 112 ? 19.816 0.688 -26.031 1.00 97.94 112 SER A N 1
ATOM 894 C CA . SER A 1 112 ? 19.598 0.816 -27.482 1.00 97.94 112 SER A CA 1
ATOM 895 C C . SER A 1 112 ? 20.569 1.817 -28.110 1.00 97.94 112 SER A C 1
ATOM 897 O O . SER A 1 112 ? 21.241 1.503 -29.091 1.00 97.94 112 SER A O 1
ATOM 899 N N . LYS A 1 113 ? 20.716 2.999 -27.495 1.00 97.50 113 LYS A N 1
ATOM 900 C CA . LYS A 1 113 ? 21.652 4.032 -27.966 1.00 97.50 113 LYS A CA 1
ATOM 901 C C . LYS A 1 113 ? 23.104 3.560 -27.950 1.00 97.50 113 LYS A C 1
ATOM 903 O O . LYS A 1 113 ? 23.849 3.869 -28.874 1.00 97.50 113 LYS A O 1
ATOM 908 N N . ILE A 1 114 ? 23.514 2.812 -26.925 1.00 97.50 114 ILE A N 1
ATOM 909 C CA . ILE A 1 114 ? 24.858 2.218 -26.869 1.00 97.50 114 ILE A CA 1
ATOM 910 C C . ILE A 1 114 ? 25.056 1.252 -28.044 1.00 97.50 114 ILE A C 1
ATOM 912 O O . ILE A 1 114 ? 26.068 1.339 -28.736 1.00 97.50 114 ILE A O 1
ATOM 916 N N . GLY A 1 115 ? 24.071 0.396 -28.332 1.00 97.69 115 GLY A N 1
ATOM 917 C CA . GLY A 1 115 ? 24.117 -0.507 -29.486 1.00 97.69 115 GLY A CA 1
ATOM 918 C C . GLY A 1 115 ? 24.229 0.228 -30.828 1.00 97.69 115 GLY A C 1
ATOM 919 O O . GLY A 1 115 ? 25.013 -0.169 -31.694 1.00 97.69 115 GLY A O 1
ATOM 920 N N . GLU A 1 116 ? 23.500 1.334 -30.993 1.00 97.50 116 GLU A N 1
ATOM 921 C CA . GLU A 1 116 ? 23.610 2.203 -32.171 1.00 97.50 116 GLU A CA 1
ATOM 922 C C . GLU A 1 116 ? 25.014 2.810 -32.293 1.00 97.50 116 GLU A C 1
ATOM 924 O O . GLU A 1 116 ? 25.620 2.741 -33.366 1.00 97.50 116 GLU A O 1
ATOM 929 N N . ILE A 1 117 ? 25.569 3.340 -31.199 1.00 97.44 117 ILE A N 1
ATOM 930 C CA . ILE A 1 117 ? 26.929 3.897 -31.161 1.00 97.44 117 ILE A CA 1
ATOM 931 C C . ILE A 1 117 ? 27.967 2.837 -31.539 1.00 97.44 117 ILE A C 1
ATOM 933 O O . ILE A 1 117 ? 28.828 3.110 -32.376 1.00 97.44 117 ILE A O 1
ATOM 937 N N . ASP A 1 118 ? 27.860 1.622 -31.004 1.00 97.38 118 ASP A N 1
ATOM 938 C CA . ASP A 1 118 ? 28.763 0.518 -31.339 1.00 97.38 118 ASP A CA 1
ATOM 939 C C . ASP A 1 118 ? 28.681 0.138 -32.822 1.00 97.38 118 ASP A C 1
ATOM 941 O O . ASP A 1 118 ? 29.701 -0.131 -33.467 1.00 97.38 118 ASP A O 1
ATOM 945 N N . SER A 1 119 ? 27.474 0.136 -33.398 1.00 97.25 119 SER A N 1
ATOM 946 C CA . SER A 1 119 ? 27.282 -0.132 -34.826 1.00 97.25 119 SER A CA 1
ATOM 947 C C . SER A 1 119 ? 27.926 0.952 -35.700 1.00 97.25 119 SER A C 1
ATOM 949 O O . SER A 1 119 ? 28.627 0.639 -36.668 1.00 97.25 119 SER A O 1
ATOM 951 N N . MET A 1 120 ? 27.780 2.223 -35.309 1.00 96.50 120 MET A N 1
ATOM 952 C CA . MET A 1 120 ? 28.408 3.356 -35.983 1.00 96.50 120 MET A CA 1
ATOM 953 C C . MET A 1 120 ? 29.930 3.302 -35.860 1.00 96.50 120 MET A C 1
ATOM 955 O O . MET A 1 120 ? 30.623 3.495 -36.857 1.00 96.50 120 MET A O 1
ATOM 959 N N . ALA A 1 121 ? 30.465 2.983 -34.680 1.00 96.88 121 ALA A N 1
ATOM 960 C CA . ALA A 1 121 ? 31.900 2.846 -34.453 1.00 96.88 121 ALA A CA 1
ATOM 961 C C . ALA A 1 121 ? 32.513 1.750 -35.341 1.00 96.88 121 ALA A C 1
ATOM 963 O O . ALA A 1 121 ? 33.534 1.983 -35.994 1.00 96.88 121 ALA A O 1
ATOM 964 N N . LYS A 1 122 ? 31.852 0.588 -35.453 1.00 96.50 122 LYS A N 1
ATOM 965 C CA . LYS A 1 122 ? 32.251 -0.483 -36.384 1.00 96.50 122 LYS A CA 1
ATOM 966 C C . LYS A 1 122 ? 32.218 -0.007 -37.838 1.00 96.50 122 LYS A C 1
ATOM 968 O O . LYS A 1 122 ? 33.185 -0.213 -38.571 1.00 96.50 122 LYS A O 1
ATOM 973 N N . GLY A 1 123 ? 31.146 0.675 -38.245 1.00 97.19 123 GLY A N 1
ATOM 974 C CA . GLY A 1 123 ? 31.014 1.240 -39.590 1.00 97.19 123 GLY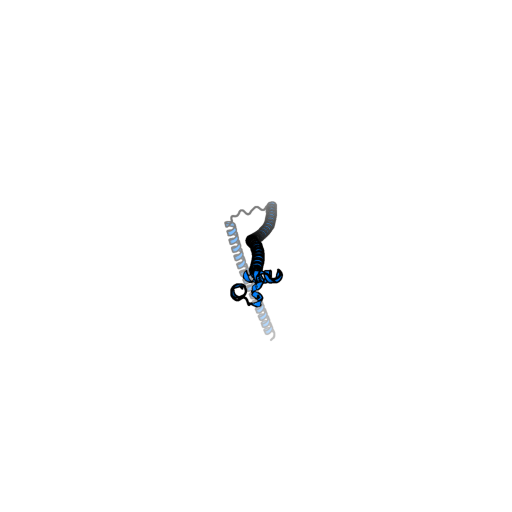 A CA 1
ATOM 975 C C . GLY A 1 123 ? 32.104 2.266 -39.921 1.00 97.19 123 GLY A C 1
ATOM 976 O O . GLY A 1 123 ? 32.678 2.231 -41.012 1.00 97.19 123 GLY A O 1
ATOM 977 N N . MET A 1 124 ? 32.446 3.140 -38.971 1.00 95.25 124 MET A N 1
ATOM 978 C CA . MET A 1 124 ? 33.560 4.082 -39.107 1.00 95.25 124 MET A CA 1
ATOM 979 C C . MET A 1 124 ? 34.905 3.361 -39.233 1.00 95.25 124 MET A C 1
ATOM 981 O O . MET A 1 124 ? 35.715 3.753 -40.070 1.00 95.25 124 MET A O 1
ATOM 985 N N . GLY A 1 125 ? 35.134 2.294 -38.459 1.00 96.62 125 GLY A N 1
ATOM 986 C CA . GLY A 1 125 ? 36.340 1.469 -38.561 1.00 96.62 125 GLY A CA 1
ATOM 987 C C . GLY A 1 125 ? 36.522 0.860 -39.954 1.00 96.62 125 GLY A C 1
ATOM 988 O O . GLY A 1 125 ? 37.601 0.969 -40.536 1.00 96.62 125 GLY A O 1
ATOM 989 N N . ILE A 1 126 ? 35.449 0.307 -40.532 1.00 96.38 126 ILE A N 1
ATOM 990 C CA . ILE A 1 126 ? 35.460 -0.247 -41.896 1.00 96.38 126 ILE A CA 1
ATOM 991 C C . ILE A 1 126 ? 35.762 0.846 -42.927 1.00 96.38 126 ILE A C 1
ATOM 993 O O . ILE A 1 126 ? 36.666 0.683 -43.746 1.00 96.38 126 ILE A O 1
ATOM 997 N N . ARG A 1 127 ? 35.047 1.981 -42.878 1.00 95.69 127 ARG A N 1
ATOM 998 C CA . ARG A 1 127 ? 35.263 3.102 -43.812 1.00 95.69 127 ARG A CA 1
ATOM 999 C C . ARG A 1 127 ? 36.678 3.665 -43.718 1.00 95.69 127 ARG A C 1
ATOM 1001 O O . ARG A 1 127 ? 37.267 4.006 -44.738 1.00 95.69 127 ARG A O 1
ATOM 1008 N N . ARG A 1 128 ? 37.233 3.749 -42.507 1.00 96.25 128 ARG A N 1
ATOM 1009 C CA . ARG A 1 128 ? 38.616 4.180 -42.290 1.00 96.25 128 ARG A CA 1
ATOM 1010 C C . ARG A 1 128 ? 39.605 3.210 -42.936 1.00 96.25 128 ARG A C 1
ATOM 1012 O O . ARG A 1 128 ? 40.474 3.664 -43.668 1.00 96.25 128 ARG A O 1
ATOM 1019 N N . GLY A 1 129 ? 39.413 1.902 -42.756 1.00 95.88 129 GLY A N 1
ATOM 1020 C CA . GLY A 1 129 ? 40.228 0.883 -43.426 1.00 95.88 129 GLY A CA 1
ATOM 1021 C C . GLY A 1 129 ? 40.158 0.970 -44.956 1.00 95.88 129 GLY A C 1
ATOM 1022 O O . GLY A 1 129 ? 41.188 0.940 -45.622 1.00 95.88 129 GLY A O 1
ATOM 1023 N N . GLN A 1 130 ? 38.959 1.165 -45.517 1.00 96.12 130 GLN A N 1
ATOM 1024 C CA . GLN A 1 130 ? 38.772 1.374 -46.960 1.00 96.12 130 GLN A CA 1
ATOM 1025 C C . GLN A 1 130 ? 39.494 2.631 -47.464 1.00 96.12 130 GLN A C 1
ATOM 1027 O O . GLN A 1 130 ? 40.118 2.604 -48.524 1.00 96.12 130 GLN A O 1
ATOM 1032 N N . LEU A 1 131 ? 39.427 3.730 -46.706 1.00 95.06 131 LEU A N 1
ATOM 1033 C CA . LEU A 1 131 ? 40.109 4.977 -47.044 1.00 95.06 131 LEU A CA 1
ATOM 1034 C C . LEU A 1 131 ? 41.633 4.808 -47.025 1.00 95.06 131 LEU A C 1
ATOM 1036 O O . LEU A 1 131 ? 42.309 5.293 -47.930 1.00 95.06 131 LEU A O 1
ATOM 1040 N N . ASP A 1 132 ? 42.169 4.119 -46.018 1.00 95.81 132 ASP A N 1
ATOM 1041 C CA . ASP A 1 132 ? 43.604 3.855 -45.905 1.00 95.81 132 ASP A CA 1
ATOM 1042 C C . ASP A 1 132 ? 44.093 2.951 -47.050 1.00 95.81 132 ASP A C 1
ATOM 1044 O O . ASP A 1 132 ? 45.137 3.230 -47.642 1.00 95.81 132 ASP A O 1
ATOM 1048 N N . GLN A 1 133 ? 43.302 1.948 -47.447 1.00 95.12 133 GLN A N 1
ATOM 1049 C CA . GLN A 1 133 ? 43.593 1.107 -48.611 1.00 95.12 133 GLN A CA 1
ATOM 1050 C C . GLN A 1 133 ? 43.582 1.909 -49.919 1.00 95.12 133 GLN A C 1
ATOM 1052 O O . GLN A 1 133 ? 44.541 1.837 -50.681 1.00 95.12 133 GLN A O 1
ATOM 1057 N N . LEU A 1 134 ? 42.546 2.720 -50.166 1.00 95.06 134 LEU A N 1
ATOM 1058 C CA . LEU A 1 134 ? 42.464 3.587 -51.351 1.00 95.06 134 LEU A CA 1
ATOM 1059 C C . LEU A 1 134 ? 43.645 4.558 -51.430 1.00 95.06 134 LEU A C 1
ATOM 1061 O O . LEU A 1 134 ? 44.217 4.752 -52.501 1.00 95.06 134 LEU A O 1
ATOM 1065 N N . ARG A 1 135 ? 44.035 5.150 -50.296 1.00 93.94 135 ARG A N 1
ATOM 1066 C CA . ARG A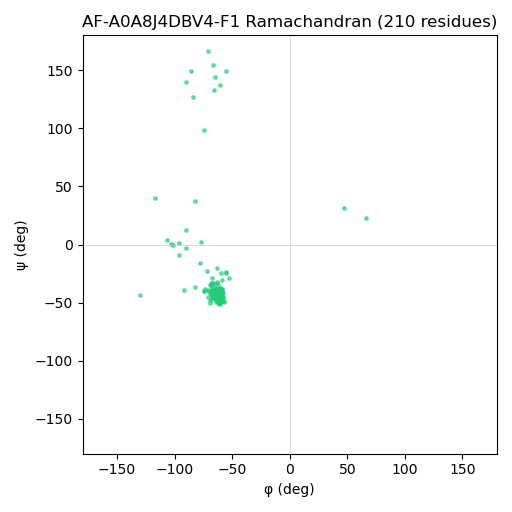 1 135 ? 45.208 6.029 -50.209 1.00 93.94 135 ARG A CA 1
ATOM 1067 C C . ARG A 1 135 ? 46.499 5.286 -50.529 1.00 93.94 135 ARG A C 1
ATOM 1069 O O . ARG A 1 135 ? 47.318 5.827 -51.264 1.00 93.94 135 ARG A O 1
ATOM 1076 N N . ALA A 1 136 ? 46.682 4.074 -50.007 1.00 93.31 136 ALA A N 1
ATOM 1077 C CA . ALA A 1 136 ? 47.843 3.247 -50.325 1.00 93.31 136 ALA A CA 1
ATOM 1078 C C . ALA A 1 136 ? 47.889 2.910 -51.823 1.00 93.31 136 ALA A C 1
ATOM 1080 O O . ALA A 1 136 ? 48.898 3.160 -52.476 1.00 93.31 136 ALA A O 1
ATOM 1081 N N . THR A 1 137 ? 46.770 2.460 -52.398 1.00 93.56 137 THR A N 1
ATOM 1082 C CA . THR A 1 137 ? 46.678 2.153 -53.830 1.00 93.56 137 THR A CA 1
ATOM 1083 C C . THR A 1 137 ? 46.930 3.383 -54.703 1.00 93.56 137 THR A C 1
ATOM 1085 O O . THR A 1 137 ? 47.628 3.277 -55.708 1.00 93.56 137 THR A O 1
ATOM 1088 N N . ASN A 1 138 ? 46.407 4.558 -54.340 1.00 90.94 138 ASN A N 1
ATOM 1089 C CA . ASN A 1 138 ? 46.683 5.793 -55.078 1.00 90.94 138 ASN A CA 1
ATOM 1090 C C . ASN A 1 138 ? 48.161 6.186 -55.005 1.00 90.94 138 ASN A C 1
ATOM 1092 O O . ASN A 1 138 ? 48.735 6.483 -56.046 1.00 90.94 138 ASN A O 1
ATOM 1096 N N . ARG A 1 139 ? 48.804 6.092 -53.833 1.00 91.00 139 ARG A N 1
ATOM 1097 C CA . ARG A 1 139 ? 50.252 6.336 -53.711 1.00 91.00 139 ARG A CA 1
ATOM 1098 C C . ARG A 1 139 ? 51.067 5.404 -54.603 1.00 91.00 139 ARG A C 1
ATOM 1100 O O . ARG A 1 139 ? 51.937 5.869 -55.326 1.00 91.00 139 ARG A O 1
ATOM 1107 N N . GLU A 1 140 ? 50.748 4.109 -54.624 1.00 89.94 140 GLU A N 1
ATOM 1108 C CA . GLU A 1 140 ? 51.417 3.157 -55.521 1.00 89.94 140 GLU A CA 1
ATOM 1109 C C . GLU A 1 140 ? 51.186 3.481 -57.007 1.00 89.94 140 GLU A C 1
ATOM 1111 O O . GLU A 1 140 ? 52.025 3.180 -57.857 1.00 89.94 140 GLU A O 1
ATOM 1116 N N . ARG A 1 141 ? 50.019 4.033 -57.364 1.00 86.12 141 ARG A N 1
ATOM 1117 C CA . ARG A 1 141 ? 49.730 4.477 -58.737 1.00 86.12 141 ARG A CA 1
ATOM 1118 C C . ARG A 1 141 ? 50.538 5.722 -59.090 1.00 86.12 141 ARG A C 1
ATOM 1120 O O . ARG A 1 141 ? 51.140 5.736 -60.154 1.00 86.12 141 ARG A O 1
ATOM 1127 N N . GLU A 1 142 ? 50.602 6.707 -58.199 1.00 83.81 142 GLU A N 1
ATOM 1128 C CA . GLU A 1 142 ? 51.415 7.921 -58.356 1.00 83.81 142 GLU A CA 1
ATOM 1129 C C . GLU A 1 142 ? 52.916 7.603 -58.438 1.00 83.81 142 GLU A C 1
ATOM 1131 O O . GLU A 1 142 ? 53.646 8.212 -59.216 1.00 83.81 142 GLU A O 1
ATOM 1136 N N . GLU A 1 143 ? 53.409 6.646 -57.649 1.00 85.75 143 GLU A N 1
ATOM 1137 C CA . GLU A 1 143 ? 54.793 6.165 -57.736 1.00 85.75 143 GLU A CA 1
ATOM 1138 C C . GLU A 1 143 ? 55.066 5.445 -59.058 1.00 85.75 143 GLU A C 1
ATOM 1140 O O . GLU A 1 143 ? 56.074 5.729 -59.700 1.00 85.75 143 GLU A O 1
ATOM 1145 N N . ARG A 1 144 ? 54.163 4.562 -59.512 1.00 84.31 144 ARG A N 1
ATOM 1146 C CA . ARG A 1 144 ? 54.275 3.924 -60.836 1.00 84.31 144 ARG A CA 1
ATOM 1147 C C . ARG A 1 144 ? 54.286 4.949 -61.965 1.00 84.31 144 ARG A C 1
ATOM 1149 O O . ARG A 1 144 ? 55.157 4.878 -62.822 1.00 84.31 144 ARG A O 1
ATOM 1156 N N . PHE A 1 145 ? 53.368 5.912 -61.935 1.00 82.19 145 PHE A N 1
ATOM 1157 C CA . PHE A 1 145 ? 53.261 6.963 -62.946 1.00 82.19 145 PHE A CA 1
ATOM 1158 C C . PHE A 1 145 ? 54.547 7.799 -63.033 1.00 82.19 145 PHE A C 1
ATOM 1160 O O . PHE A 1 145 ? 55.095 7.971 -64.120 1.00 82.19 145 PHE A O 1
ATOM 1167 N N . ARG A 1 146 ? 55.094 8.207 -61.876 1.00 78.44 146 ARG A N 1
ATOM 1168 C CA . ARG A 1 146 ? 56.391 8.898 -61.794 1.00 78.44 146 ARG A CA 1
ATOM 1169 C C . ARG A 1 146 ? 57.555 8.041 -62.296 1.00 78.44 146 ARG A C 1
ATOM 1171 O O . ARG A 1 146 ? 58.393 8.535 -63.041 1.00 78.44 146 ARG A O 1
ATOM 1178 N N . ASN A 1 147 ? 57.613 6.762 -61.918 1.00 81.19 147 ASN A N 1
ATOM 1179 C CA . ASN A 1 147 ? 58.694 5.852 -62.324 1.00 81.19 147 ASN A CA 1
ATOM 1180 C C . ASN A 1 147 ? 58.682 5.533 -63.827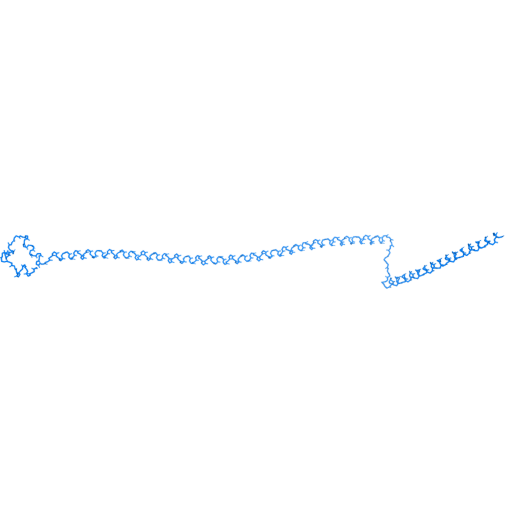 1.00 81.19 147 ASN A C 1
ATOM 1182 O O . ASN A 1 147 ? 59.731 5.265 -64.406 1.00 81.19 147 ASN A O 1
ATOM 1186 N N . GLU A 1 148 ? 57.512 5.570 -64.463 1.00 81.81 148 GLU A N 1
ATOM 1187 C CA . GLU A 1 148 ? 57.349 5.416 -65.913 1.00 81.81 148 GLU A CA 1
ATOM 1188 C C . GLU A 1 148 ? 57.720 6.687 -66.700 1.00 81.81 148 GLU A C 1
ATOM 1190 O O . GLU A 1 148 ? 57.601 6.698 -67.924 1.00 81.81 148 GLU A O 1
ATOM 1195 N N . GLY A 1 149 ? 58.175 7.750 -66.023 1.00 62.78 149 GLY A N 1
ATOM 1196 C CA . GLY A 1 149 ? 58.580 9.007 -66.655 1.00 62.78 149 GLY A CA 1
ATOM 1197 C C . GLY A 1 149 ? 57.420 9.759 -67.305 1.00 62.78 149 GLY A C 1
ATOM 1198 O O . GLY A 1 149 ? 57.644 10.534 -68.232 1.00 62.78 149 GLY A O 1
ATOM 1199 N N . ARG A 1 150 ? 56.182 9.504 -66.862 1.00 64.88 150 ARG A N 1
ATOM 1200 C CA . ARG A 1 150 ? 55.013 10.250 -67.323 1.00 64.88 150 ARG A CA 1
ATOM 1201 C C . ARG A 1 150 ? 54.881 11.527 -66.502 1.00 64.88 150 ARG A C 1
ATOM 1203 O O . ARG A 1 150 ? 54.872 11.476 -65.274 1.00 64.88 150 ARG A O 1
ATOM 1210 N N . GLU A 1 151 ? 54.789 12.655 -67.189 1.00 61.59 151 GLU A N 1
ATOM 1211 C CA . GLU A 1 151 ? 54.441 13.941 -66.588 1.00 61.59 151 GLU A CA 1
ATOM 1212 C C . GLU A 1 151 ? 52.914 14.072 -66.532 1.00 61.59 151 GLU A C 1
ATOM 1214 O O . GLU A 1 151 ? 52.199 13.491 -67.359 1.00 61.59 151 GLU A O 1
ATOM 1219 N N . ASP A 1 152 ? 52.411 14.785 -65.522 1.00 64.88 152 ASP A N 1
ATOM 1220 C CA . ASP A 1 152 ? 50.991 15.117 -65.453 1.00 64.88 152 ASP A CA 1
ATOM 1221 C C . ASP A 1 152 ? 50.618 15.945 -66.690 1.00 64.88 152 ASP A C 1
ATOM 1223 O O . ASP A 1 152 ? 51.365 16.814 -67.136 1.00 64.88 152 ASP A O 1
ATOM 1227 N N . PHE A 1 153 ? 49.469 15.645 -67.286 1.00 62.91 153 PHE A N 1
ATOM 1228 C CA . PHE A 1 153 ? 49.009 16.328 -68.489 1.00 62.91 153 PHE A CA 1
ATOM 1229 C C . PHE A 1 153 ? 48.509 17.733 -68.104 1.00 62.91 153 PHE A C 1
ATOM 1231 O O . PHE A 1 153 ? 47.397 17.875 -67.600 1.00 62.91 153 PHE A O 1
ATOM 1238 N N . GLU A 1 154 ? 49.343 18.761 -68.287 1.00 59.25 154 GLU A N 1
ATOM 1239 C CA . GLU A 1 154 ? 49.068 20.160 -67.906 1.00 59.25 154 GLU A CA 1
ATOM 1240 C C . GLU A 1 154 ? 48.213 20.932 -68.938 1.00 59.25 154 GLU A C 1
ATOM 1242 O O . GLU A 1 154 ? 48.438 22.115 -69.182 1.00 59.25 154 GLU A O 1
ATOM 1247 N N . GLU A 1 155 ? 47.222 20.296 -69.565 1.00 60.50 155 GLU A N 1
ATOM 1248 C CA . GLU A 1 155 ? 46.234 21.021 -70.380 1.00 60.50 155 GLU A CA 1
ATOM 1249 C C . GLU A 1 155 ? 45.039 21.444 -69.518 1.00 60.50 155 GLU A C 1
ATOM 1251 O O . GLU A 1 155 ? 44.560 20.703 -68.653 1.00 60.50 155 GLU A O 1
ATOM 1256 N N . GLY A 1 156 ? 44.534 22.657 -69.746 1.00 69.94 156 GLY A N 1
ATOM 1257 C CA . GLY A 1 156 ? 43.381 23.165 -69.008 1.00 69.94 156 GLY A CA 1
ATOM 1258 C C . GLY A 1 156 ? 42.103 22.382 -69.325 1.00 69.94 156 GLY A C 1
ATOM 1259 O O . GLY A 1 156 ? 41.912 21.877 -70.429 1.00 69.94 156 GLY A O 1
ATOM 1260 N N . ASP A 1 157 ? 41.147 22.364 -68.392 1.00 72.19 157 ASP A N 1
ATOM 1261 C CA . ASP A 1 157 ? 39.855 21.667 -68.548 1.00 72.19 157 ASP A CA 1
ATOM 1262 C C . ASP A 1 157 ? 39.080 22.105 -69.817 1.00 72.19 157 ASP A C 1
ATOM 1264 O O . ASP A 1 157 ? 38.268 21.362 -70.367 1.00 72.19 157 ASP A O 1
ATOM 1268 N N . ALA A 1 158 ? 39.345 23.320 -70.308 1.00 74.56 158 ALA A N 1
ATOM 1269 C CA . ALA A 1 158 ? 38.804 23.847 -71.559 1.00 74.56 158 ALA A CA 1
ATOM 1270 C C . ALA A 1 158 ? 39.461 23.239 -72.814 1.00 74.56 158 ALA A C 1
ATOM 1272 O O . ALA A 1 158 ? 38.757 22.941 -73.780 1.00 74.56 158 ALA A O 1
ATOM 1273 N N . GLU A 1 159 ? 40.778 23.033 -72.799 1.00 72.44 159 GLU A N 1
ATOM 1274 C CA . GLU A 1 159 ? 41.541 22.433 -73.902 1.00 72.44 159 GLU A CA 1
ATOM 1275 C C . GLU A 1 159 ? 41.211 20.945 -74.027 1.00 72.44 159 GLU A C 1
ATOM 1277 O O . GLU A 1 159 ? 40.904 20.470 -75.119 1.00 72.44 159 GLU A O 1
ATOM 1282 N N . LEU A 1 160 ? 41.092 20.238 -72.899 1.00 77.81 160 LEU A N 1
ATOM 1283 C CA . LEU A 1 160 ? 40.682 18.834 -72.885 1.00 77.81 160 LEU A CA 1
ATOM 1284 C C . LEU A 1 160 ? 39.267 18.635 -73.452 1.00 77.81 160 LEU A C 1
ATOM 1286 O O . LEU A 1 160 ? 39.019 17.702 -74.219 1.00 77.81 160 LEU A O 1
ATOM 1290 N N . ARG A 1 161 ? 38.327 19.531 -73.119 1.00 80.50 161 ARG A N 1
ATOM 1291 C CA . ARG A 1 161 ? 36.976 19.524 -73.709 1.00 80.50 161 ARG A CA 1
ATOM 1292 C C . ARG A 1 161 ? 37.006 19.809 -75.207 1.00 80.50 161 ARG A C 1
ATOM 1294 O O . ARG A 1 161 ? 36.238 19.192 -75.943 1.00 80.50 161 ARG A O 1
ATOM 1301 N N . ALA A 1 162 ? 37.876 20.710 -75.660 1.00 81.94 162 ALA A N 1
ATOM 1302 C CA . ALA A 1 162 ? 38.054 20.984 -77.081 1.00 81.94 162 ALA A CA 1
ATOM 1303 C C . ALA A 1 162 ? 38.621 19.759 -77.818 1.00 81.94 162 ALA A C 1
ATOM 1305 O O . ALA A 1 162 ? 38.102 19.393 -78.871 1.00 81.94 162 ALA A O 1
ATOM 1306 N N . HIS A 1 163 ? 39.603 19.068 -77.233 1.00 82.00 163 HIS A N 1
ATOM 1307 C CA . HIS A 1 163 ? 40.150 17.821 -77.770 1.00 82.00 163 HIS A CA 1
ATOM 1308 C C . HIS A 1 163 ? 39.125 16.685 -77.808 1.00 82.00 163 HIS A C 1
ATOM 1310 O O . HIS A 1 163 ? 39.065 15.956 -78.797 1.00 82.00 163 HIS A O 1
ATOM 1316 N N . LEU A 1 164 ? 38.287 16.547 -76.777 1.00 83.88 164 LEU A N 1
ATOM 1317 C CA . LEU A 1 164 ? 37.167 15.601 -76.773 1.00 83.88 164 LEU A CA 1
ATOM 1318 C C . LEU A 1 164 ? 36.177 15.905 -77.898 1.00 83.88 164 LEU A C 1
ATOM 1320 O O . LEU A 1 164 ? 35.863 15.011 -78.678 1.00 83.88 164 LEU A O 1
ATOM 1324 N N . ALA A 1 165 ? 35.749 17.162 -78.030 1.00 86.44 165 ALA A N 1
ATOM 1325 C CA . ALA A 1 165 ? 34.825 17.574 -79.082 1.00 86.44 165 ALA A CA 1
ATOM 1326 C C . ALA A 1 165 ? 35.415 17.363 -80.488 1.00 86.44 165 ALA A C 1
ATOM 1328 O O . ALA A 1 165 ? 34.712 16.922 -81.399 1.00 86.44 165 ALA A O 1
ATOM 1329 N N . ASP A 1 166 ? 36.708 17.638 -80.676 1.00 87.00 166 ASP A N 1
ATOM 1330 C CA . ASP A 1 166 ? 37.376 17.423 -81.960 1.00 87.00 166 ASP A CA 1
ATOM 1331 C C . ASP A 1 166 ? 37.564 15.930 -82.262 1.00 87.00 166 ASP A C 1
ATOM 1333 O O . ASP A 1 166 ? 37.325 15.483 -83.383 1.00 87.00 166 ASP A O 1
ATOM 1337 N N . SER A 1 167 ? 37.892 15.126 -81.250 1.00 84.44 167 SER A N 1
ATOM 1338 C CA . SER A 1 167 ? 37.971 13.668 -81.367 1.00 84.44 167 SER A CA 1
ATOM 1339 C C . SER A 1 167 ? 36.613 13.053 -81.717 1.00 84.44 167 SER A C 1
ATOM 1341 O O . SER A 1 167 ? 36.524 12.243 -82.641 1.00 84.44 167 SER A O 1
ATOM 1343 N N . GLU A 1 168 ? 35.534 13.484 -81.055 1.00 89.31 168 GLU A N 1
ATOM 1344 C CA . GLU A 1 168 ? 34.161 13.074 -81.369 1.00 89.31 168 GLU A CA 1
ATOM 1345 C C . GLU A 1 168 ? 33.769 13.469 -82.800 1.00 89.31 168 GLU A C 1
ATOM 1347 O O . GLU A 1 168 ? 33.194 12.661 -83.536 1.00 89.31 168 GLU A O 1
ATOM 1352 N N . ARG A 1 169 ? 34.142 14.678 -83.240 1.00 91.12 169 ARG A N 1
ATOM 1353 C CA . ARG A 1 169 ? 33.924 15.151 -84.614 1.00 91.12 169 ARG A CA 1
ATOM 1354 C C . ARG A 1 169 ? 34.661 14.285 -85.634 1.00 91.12 169 ARG A C 1
ATOM 1356 O O . ARG A 1 169 ? 34.047 13.820 -86.597 1.00 91.12 169 ARG A O 1
ATOM 1363 N N . VAL A 1 170 ? 35.951 14.027 -85.418 1.00 89.75 170 VAL A N 1
ATOM 1364 C CA . VAL A 1 170 ? 36.777 13.189 -86.300 1.00 89.75 170 VAL A CA 1
ATOM 1365 C C . VAL A 1 170 ? 36.263 11.749 -86.323 1.00 89.75 170 VAL A C 1
ATOM 1367 O O . VAL A 1 170 ? 36.227 11.127 -87.387 1.00 89.75 170 VAL A O 1
ATOM 1370 N N . ALA A 1 171 ? 35.832 11.210 -85.181 1.00 88.94 171 ALA A N 1
ATOM 1371 C CA . ALA A 1 171 ? 35.225 9.887 -85.102 1.00 88.94 171 ALA A CA 1
ATOM 1372 C C . ALA A 1 171 ? 33.933 9.819 -85.930 1.00 88.94 171 ALA A C 1
ATOM 1374 O O . ALA A 1 171 ? 33.778 8.904 -86.740 1.00 88.94 171 ALA A O 1
ATOM 1375 N N . ALA A 1 172 ? 33.053 10.817 -85.811 1.00 90.75 172 ALA A N 1
ATOM 1376 C CA . ALA A 1 172 ? 31.817 10.893 -86.586 1.00 90.75 172 ALA A CA 1
ATOM 1377 C C . ALA A 1 172 ? 32.073 11.033 -88.100 1.00 90.75 172 ALA A C 1
ATOM 1379 O O . ALA A 1 172 ? 31.400 10.385 -88.905 1.00 90.75 172 ALA A O 1
ATOM 1380 N N . GLU A 1 173 ? 33.054 11.842 -88.512 1.00 90.12 173 GLU A N 1
ATOM 1381 C CA . GLU A 1 173 ? 33.458 11.971 -89.919 1.00 90.12 173 GLU A CA 1
ATOM 1382 C C . GLU A 1 173 ? 34.013 10.656 -90.477 1.00 90.12 173 GLU A C 1
ATOM 1384 O O . GLU A 1 173 ? 33.606 10.218 -91.558 1.00 90.12 173 GLU A O 1
ATOM 1389 N N . LYS A 1 174 ? 34.898 9.986 -89.727 1.00 89.38 174 LYS A N 1
ATOM 1390 C CA . LYS A 1 174 ? 35.424 8.669 -90.107 1.00 89.38 174 LYS A CA 1
ATOM 1391 C C . LYS A 1 174 ? 34.308 7.635 -90.209 1.00 89.38 174 LYS A C 1
ATOM 1393 O O . LYS A 1 174 ? 34.285 6.886 -91.178 1.00 89.38 174 LYS A O 1
ATOM 1398 N N . GLN A 1 175 ? 33.354 7.635 -89.280 1.00 90.31 175 GLN A N 1
ATOM 1399 C CA . GLN A 1 175 ? 32.223 6.710 -89.302 1.00 90.31 175 GLN A CA 1
ATOM 1400 C C . GLN A 1 175 ? 31.321 6.929 -90.524 1.00 90.31 175 GLN A C 1
ATOM 1402 O O . GLN A 1 175 ? 30.957 5.963 -91.191 1.00 90.31 175 GLN A O 1
ATOM 1407 N N . LYS A 1 176 ? 31.029 8.186 -90.891 1.00 91.81 176 LYS A N 1
ATOM 1408 C CA . LYS A 1 176 ? 30.306 8.506 -92.137 1.00 91.81 176 LYS A CA 1
ATOM 1409 C C . LYS A 1 176 ? 31.071 8.052 -93.378 1.00 91.81 176 LYS A C 1
ATOM 1411 O O . LYS A 1 176 ? 30.466 7.530 -94.310 1.00 91.81 176 LYS A O 1
ATOM 1416 N N . ARG A 1 177 ? 32.393 8.240 -93.397 1.00 91.50 177 ARG A N 1
ATOM 1417 C CA . ARG A 1 177 ? 33.241 7.825 -94.519 1.00 91.50 177 ARG A CA 1
ATOM 1418 C C . ARG A 1 177 ? 33.306 6.305 -94.658 1.00 91.50 177 ARG A C 1
ATOM 1420 O O . ARG A 1 177 ? 33.233 5.818 -95.781 1.00 91.50 177 ARG A O 1
ATOM 1427 N N . CYS A 1 178 ? 33.394 5.570 -93.549 1.00 88.50 178 CYS A N 1
ATOM 1428 C CA . CYS A 1 178 ? 33.291 4.112 -93.555 1.00 88.50 178 CYS A CA 1
ATOM 1429 C C . CYS A 1 178 ? 31.939 3.663 -94.117 1.00 88.50 178 CYS A C 1
ATOM 1431 O O . CYS A 1 178 ? 31.926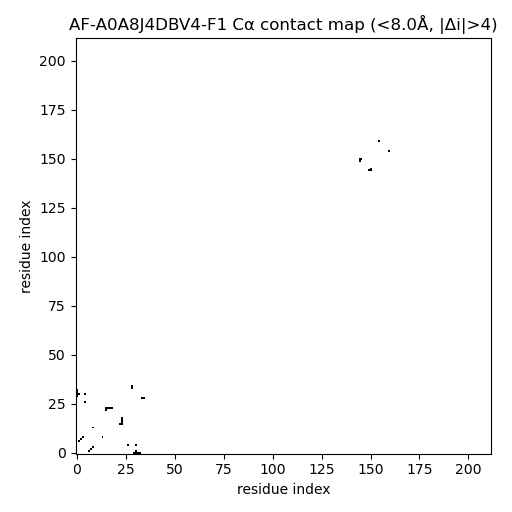 2.884 -95.060 1.00 88.50 178 CYS A O 1
ATOM 1433 N N . ALA A 1 179 ? 30.825 4.232 -93.642 1.00 90.56 179 ALA A N 1
ATOM 1434 C CA . ALA A 1 179 ? 29.491 3.888 -94.142 1.00 90.56 179 ALA A CA 1
ATOM 1435 C C . ALA A 1 179 ? 29.312 4.188 -95.646 1.00 90.56 179 ALA A C 1
ATOM 1437 O O . ALA A 1 179 ? 28.677 3.422 -96.369 1.00 90.56 179 ALA A O 1
ATOM 1438 N N . ALA A 1 180 ? 29.885 5.291 -96.140 1.00 90.38 180 ALA A N 1
ATOM 1439 C CA . ALA A 1 180 ? 29.855 5.627 -97.563 1.00 90.38 180 ALA A CA 1
ATOM 1440 C C . ALA A 1 180 ? 30.660 4.628 -98.409 1.00 90.38 180 ALA A C 1
ATOM 1442 O O . ALA A 1 180 ? 30.154 4.142 -99.417 1.00 90.38 180 ALA A O 1
ATOM 1443 N N . LEU A 1 181 ? 31.879 4.287 -97.974 1.00 90.19 181 LEU A N 1
ATOM 1444 C CA . LEU A 1 181 ? 32.718 3.287 -98.641 1.00 90.19 181 LEU A CA 1
ATOM 1445 C C . LEU A 1 181 ? 32.081 1.892 -98.602 1.00 90.19 181 LEU A C 1
ATOM 1447 O O . LEU A 1 181 ? 32.150 1.169 -99.588 1.00 90.19 181 LEU A O 1
ATOM 1451 N N . GLU A 1 182 ? 31.437 1.517 -97.496 1.00 88.56 182 GLU A N 1
ATOM 1452 C CA . GLU A 1 182 ? 30.687 0.260 -97.381 1.00 88.56 182 GLU A CA 1
ATOM 1453 C C . GLU A 1 182 ? 29.536 0.207 -98.392 1.00 88.56 182 GLU A C 1
ATOM 1455 O O . GLU A 1 182 ? 29.408 -0.778 -99.115 1.00 88.56 182 GLU A O 1
ATOM 1460 N N . SER A 1 183 ? 28.759 1.286 -98.518 1.00 88.69 183 SER A N 1
ATOM 1461 C CA . SER A 1 183 ? 27.687 1.396 -99.518 1.00 88.69 183 SER A CA 1
ATOM 1462 C C . SER A 1 183 ? 28.215 1.323 -100.958 1.00 88.69 183 SER A C 1
ATOM 1464 O O . SER A 1 183 ? 27.621 0.663 -101.810 1.00 88.69 183 SER A O 1
ATOM 1466 N N . GLU A 1 184 ? 29.357 1.956 -101.237 1.00 91.06 184 GLU A N 1
ATOM 1467 C CA . GLU A 1 184 ? 29.999 1.926 -102.556 1.00 91.06 184 GLU A CA 1
ATOM 1468 C C . GLU A 1 184 ? 30.519 0.523 -102.907 1.00 91.06 184 GLU A C 1
ATOM 1470 O O . GLU A 1 184 ? 30.307 0.038 -104.020 1.00 91.06 184 GLU A O 1
ATOM 1475 N N . VAL A 1 185 ? 31.116 -0.180 -101.940 1.00 90.31 185 VAL A N 1
ATOM 1476 C CA . VAL A 1 185 ? 31.522 -1.585 -102.095 1.00 90.31 185 VAL A CA 1
ATOM 1477 C C . VAL A 1 185 ? 30.310 -2.485 -102.342 1.00 90.31 185 VAL A C 1
ATOM 1479 O O . VAL A 1 185 ? 30.374 -3.358 -103.209 1.00 90.31 185 VAL A O 1
ATOM 1482 N N . GLU A 1 186 ? 29.205 -2.279 -101.623 1.00 88.12 186 GLU A N 1
ATOM 1483 C CA . GLU A 1 186 ? 27.961 -3.034 -101.813 1.00 88.12 186 GLU A CA 1
ATOM 1484 C C . GLU A 1 186 ? 27.365 -2.783 -103.211 1.00 88.12 186 GLU A C 1
ATOM 1486 O O . GLU A 1 186 ? 26.954 -3.718 -103.902 1.00 88.12 186 GLU A O 1
ATOM 1491 N N . ALA A 1 187 ? 27.378 -1.531 -103.679 1.00 88.88 187 ALA A N 1
ATOM 1492 C CA . ALA A 1 187 ? 26.911 -1.157 -105.011 1.00 88.88 187 ALA A CA 1
ATOM 1493 C C . ALA A 1 187 ? 27.755 -1.801 -106.123 1.00 88.88 187 ALA A C 1
ATOM 1495 O O . ALA A 1 187 ? 27.198 -2.373 -107.062 1.00 88.88 187 ALA A O 1
ATOM 1496 N N . GLU A 1 188 ? 29.085 -1.771 -106.008 1.00 89.56 188 GLU A N 1
ATOM 1497 C CA . GLU A 1 188 ? 29.980 -2.413 -106.977 1.00 89.56 188 GLU A CA 1
ATOM 1498 C C . GLU A 1 188 ? 29.887 -3.949 -106.934 1.00 89.56 188 GLU A C 1
ATOM 1500 O O . GLU A 1 188 ? 29.946 -4.601 -107.982 1.00 89.56 188 GLU A O 1
ATOM 1505 N N . ARG A 1 189 ? 29.644 -4.554 -105.760 1.00 87.00 189 ARG A N 1
ATOM 1506 C CA . ARG A 1 189 ? 29.317 -5.989 -105.647 1.00 87.00 189 ARG A CA 1
ATOM 1507 C C . ARG A 1 189 ? 28.035 -6.335 -106.399 1.00 87.00 189 ARG A C 1
ATOM 1509 O O . ARG A 1 189 ? 28.067 -7.211 -107.264 1.00 87.00 189 ARG A O 1
ATOM 1516 N N . ASN A 1 190 ? 26.951 -5.600 -106.153 1.00 88.38 190 ASN A N 1
ATOM 1517 C CA . ASN A 1 190 ? 25.679 -5.783 -106.857 1.00 88.38 190 ASN A CA 1
ATOM 1518 C C . ASN A 1 190 ? 25.837 -5.582 -108.372 1.00 88.38 190 ASN A C 1
ATOM 1520 O O . ASN A 1 190 ? 25.271 -6.326 -109.178 1.00 88.38 190 ASN A O 1
ATOM 1524 N N . ARG A 1 191 ? 26.658 -4.609 -108.786 1.00 89.50 191 ARG A N 1
ATOM 1525 C CA . ARG A 1 191 ? 26.966 -4.363 -110.197 1.00 89.50 191 ARG A CA 1
ATOM 1526 C C . ARG A 1 191 ? 27.681 -5.556 -110.823 1.00 89.50 191 ARG A C 1
ATOM 1528 O O . ARG A 1 191 ? 27.256 -6.020 -111.882 1.00 89.50 191 ARG A O 1
ATOM 1535 N N . LYS A 1 192 ? 28.705 -6.098 -110.157 1.00 87.94 192 LYS A N 1
ATOM 1536 C CA . LYS A 1 192 ? 29.422 -7.305 -110.595 1.00 87.94 192 LYS A CA 1
ATOM 1537 C C . LYS A 1 192 ? 28.488 -8.511 -110.717 1.00 87.94 192 LYS A C 1
ATOM 1539 O O . LYS A 1 192 ? 28.553 -9.215 -111.723 1.00 87.94 192 LYS A O 1
ATOM 1544 N N . GLU A 1 193 ? 27.616 -8.736 -109.738 1.00 86.19 193 GLU A N 1
ATOM 1545 C CA . GLU A 1 193 ? 26.631 -9.826 -109.774 1.00 86.19 193 GLU A CA 1
ATOM 1546 C C . GLU A 1 193 ? 25.638 -9.665 -110.929 1.00 86.19 193 GLU A C 1
ATOM 1548 O O . GLU A 1 193 ? 25.375 -10.624 -111.655 1.00 86.19 193 GLU A O 1
ATOM 1553 N N . SER A 1 194 ? 25.151 -8.445 -111.174 1.00 84.94 194 SER A N 1
ATOM 1554 C CA . SER A 1 194 ? 24.242 -8.174 -112.293 1.00 84.94 194 SER A CA 1
ATOM 1555 C C . SER A 1 194 ? 24.903 -8.402 -113.658 1.00 84.94 194 SER A C 1
ATOM 1557 O O . SER A 1 194 ? 24.284 -9.007 -114.537 1.00 84.94 194 SER A O 1
ATOM 1559 N N . LEU A 1 195 ? 26.175 -8.008 -113.818 1.00 85.75 195 LEU A N 1
ATOM 1560 C CA . LEU A 1 195 ? 26.966 -8.286 -115.018 1.00 85.75 195 LEU A CA 1
ATOM 1561 C C . LEU A 1 195 ? 27.209 -9.789 -11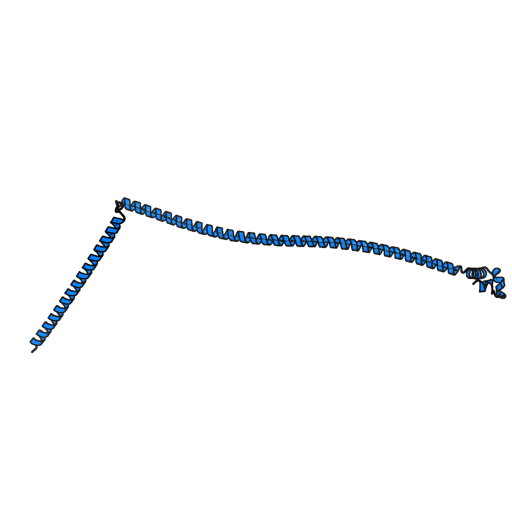5.195 1.00 85.75 195 LEU A C 1
ATOM 1563 O O . LEU A 1 195 ? 27.084 -10.294 -116.306 1.00 85.75 195 LEU A O 1
ATOM 1567 N N . ALA A 1 196 ? 27.519 -10.516 -114.117 1.00 82.94 196 ALA A N 1
ATOM 1568 C CA . ALA A 1 196 ? 27.705 -11.966 -114.167 1.00 82.94 196 ALA A CA 1
ATOM 1569 C C . ALA A 1 196 ? 26.408 -12.689 -114.568 1.00 82.94 196 ALA A C 1
ATOM 1571 O O . ALA A 1 196 ? 26.434 -13.580 -115.417 1.00 82.94 196 ALA A O 1
ATOM 1572 N N . ALA A 1 197 ? 25.262 -12.266 -114.026 1.00 84.00 197 ALA A N 1
ATOM 1573 C CA . ALA A 1 197 ? 23.951 -12.790 -114.401 1.00 84.00 197 ALA A CA 1
ATOM 1574 C C . ALA A 1 197 ? 23.561 -12.425 -115.845 1.00 84.00 197 ALA A C 1
ATOM 1576 O O . ALA A 1 197 ? 22.880 -13.193 -116.528 1.00 84.00 197 ALA A O 1
ATOM 1577 N N . GLN A 1 198 ? 23.965 -11.251 -116.337 1.00 83.44 198 GLN A N 1
ATOM 1578 C CA . GLN A 1 198 ? 23.786 -10.869 -117.738 1.00 83.44 198 GLN A CA 1
ATOM 1579 C C . GLN A 1 198 ? 24.658 -11.730 -118.661 1.00 83.44 198 GLN A C 1
ATOM 1581 O O . GLN A 1 198 ? 24.131 -12.317 -119.598 1.00 83.44 198 GLN A O 1
ATOM 1586 N N . TYR A 1 199 ? 25.934 -11.917 -118.325 1.00 81.00 199 TYR A N 1
ATOM 1587 C CA . TYR A 1 199 ? 26.848 -12.793 -119.057 1.00 81.00 199 TYR A CA 1
ATOM 1588 C C . TYR A 1 199 ? 26.349 -14.245 -119.111 1.00 81.00 199 TYR A C 1
ATOM 1590 O O . TYR A 1 199 ? 26.327 -14.848 -120.179 1.00 81.00 199 TYR A O 1
ATOM 1598 N N . GLN A 1 200 ? 25.866 -14.800 -117.993 1.00 79.38 200 GLN A N 1
ATOM 1599 C CA . GLN A 1 200 ? 25.264 -16.140 -117.976 1.00 79.38 200 GLN A CA 1
ATOM 1600 C C . GLN A 1 200 ? 24.028 -16.243 -118.879 1.00 79.38 200 GLN A C 1
ATOM 1602 O O . GLN A 1 200 ? 23.873 -17.239 -119.588 1.00 79.38 200 GLN A O 1
ATOM 1607 N N . ARG A 1 201 ? 23.158 -15.222 -118.888 1.00 80.00 201 ARG A N 1
ATOM 1608 C CA . ARG A 1 201 ? 22.005 -15.164 -119.802 1.00 80.00 201 ARG A CA 1
ATOM 1609 C C . ARG A 1 201 ? 22.442 -15.107 -121.262 1.00 80.00 201 ARG A C 1
ATOM 1611 O O . ARG A 1 201 ? 21.875 -15.831 -122.076 1.00 80.00 201 ARG A O 1
ATOM 1618 N N . ASP A 1 202 ? 23.452 -14.306 -121.582 1.00 78.69 202 ASP A N 1
ATOM 1619 C CA . ASP A 1 202 ? 23.980 -14.198 -122.941 1.00 78.69 202 ASP A CA 1
ATOM 1620 C C . ASP A 1 202 ? 24.624 -15.516 -123.394 1.00 78.69 202 ASP A C 1
ATOM 1622 O O . ASP A 1 202 ? 24.353 -15.963 -124.506 1.00 78.69 202 ASP A O 1
ATOM 1626 N N . CYS A 1 203 ? 25.369 -16.213 -122.526 1.00 76.00 203 CYS A N 1
ATOM 1627 C CA . CYS A 1 203 ? 25.892 -17.555 -122.805 1.00 76.00 203 CYS A CA 1
ATOM 1628 C C . CYS A 1 203 ? 24.780 -18.589 -123.045 1.00 76.00 203 CYS A C 1
ATOM 1630 O O . CYS A 1 203 ? 24.879 -19.379 -123.982 1.00 76.00 203 CYS A O 1
ATOM 1632 N N . LEU A 1 204 ? 23.712 -18.584 -122.237 1.00 73.81 204 LEU A N 1
ATOM 1633 C CA . LEU A 1 204 ? 22.556 -19.470 -122.430 1.00 73.81 204 LEU A CA 1
ATOM 1634 C C . LEU A 1 204 ? 21.843 -19.186 -123.758 1.00 73.81 204 LEU A C 1
ATOM 1636 O O . LEU A 1 204 ? 21.494 -20.119 -124.478 1.00 73.81 204 LEU A O 1
ATOM 1640 N N . ARG A 1 205 ? 21.676 -17.908 -124.114 1.00 69.75 205 ARG A N 1
ATOM 1641 C CA . ARG A 1 205 ? 21.069 -17.489 -125.384 1.00 69.75 205 ARG A CA 1
ATOM 1642 C C . ARG A 1 205 ? 21.938 -17.875 -126.581 1.00 69.75 205 ARG A C 1
ATOM 1644 O O . ARG A 1 205 ? 21.415 -18.346 -127.585 1.00 69.75 205 ARG A O 1
ATOM 1651 N N . HIS A 1 206 ? 23.258 -17.743 -126.455 1.00 66.06 206 HIS A N 1
ATOM 1652 C CA . HIS A 1 206 ? 24.207 -18.212 -127.464 1.00 66.06 206 HIS A CA 1
ATOM 1653 C C . HIS A 1 206 ? 24.186 -19.739 -127.616 1.00 66.06 206 HIS A C 1
ATOM 1655 O O . HIS A 1 206 ? 24.269 -20.234 -128.735 1.00 66.06 206 HIS A O 1
ATOM 1661 N N . GLY A 1 207 ? 24.037 -20.482 -126.514 1.00 67.25 207 GLY A N 1
ATOM 1662 C CA . GLY A 1 207 ? 23.897 -21.940 -126.533 1.00 67.25 207 GLY A CA 1
ATOM 1663 C C . GLY A 1 207 ? 22.586 -22.415 -127.165 1.00 67.25 207 GLY A C 1
ATOM 1664 O O . GLY A 1 207 ? 22.587 -23.411 -127.878 1.00 67.25 20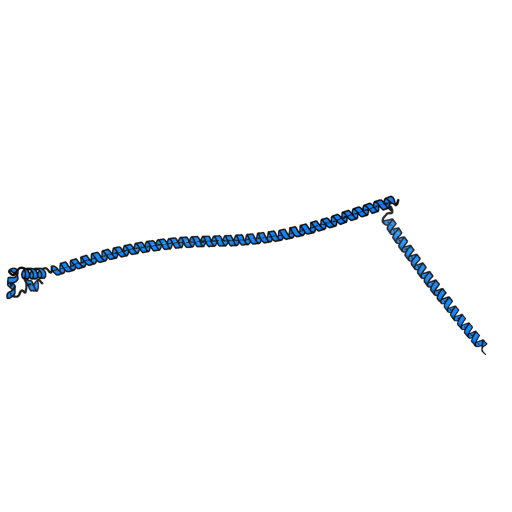7 GLY A O 1
ATOM 1665 N N . GLN A 1 208 ? 21.485 -21.683 -126.967 1.00 62.69 208 GLN A N 1
ATOM 1666 C CA . GLN A 1 208 ? 20.195 -21.965 -127.612 1.00 62.69 208 GLN A CA 1
ATOM 1667 C C . GLN A 1 208 ? 20.214 -21.683 -129.122 1.00 62.69 208 GLN A C 1
ATOM 1669 O O . GLN A 1 208 ? 19.607 -22.427 -129.877 1.00 62.69 208 GLN A O 1
ATOM 1674 N N . LEU A 1 209 ? 20.946 -20.655 -129.568 1.00 58.84 209 LEU A N 1
ATOM 1675 C CA . LEU A 1 209 ? 21.105 -20.316 -130.991 1.00 58.84 209 LEU A CA 1
ATOM 1676 C C . LEU A 1 209 ? 22.112 -21.209 -131.738 1.00 58.84 209 LEU A C 1
ATOM 1678 O O . LEU A 1 209 ? 22.127 -21.203 -132.961 1.00 58.84 209 LEU A O 1
ATOM 1682 N N . ALA A 1 210 ? 22.961 -21.952 -131.024 1.00 56.81 210 ALA A N 1
ATOM 1683 C CA . ALA A 1 210 ? 23.903 -22.916 -131.603 1.00 56.81 210 ALA A CA 1
ATOM 1684 C C . ALA A 1 210 ? 23.368 -24.366 -131.600 1.00 56.81 210 ALA A C 1
ATOM 1686 O O . ALA A 1 210 ? 24.096 -25.281 -131.984 1.00 56.81 210 ALA A O 1
ATOM 1687 N N . GLY A 1 211 ? 22.136 -24.576 -131.118 1.00 53.34 211 GLY A N 1
ATOM 1688 C CA . GLY A 1 211 ? 21.472 -25.880 -131.009 1.00 53.34 211 GLY A CA 1
ATOM 1689 C C . GLY A 1 211 ? 20.347 -26.140 -132.023 1.00 53.34 211 GLY A C 1
ATOM 1690 O O . GLY A 1 211 ? 19.717 -27.191 -131.926 1.00 53.34 211 GLY A O 1
ATOM 1691 N N . GLU A 1 212 ? 20.099 -25.222 -132.963 1.00 41.06 212 GLU A N 1
ATOM 1692 C CA . GLU A 1 212 ? 19.298 -25.430 -134.190 1.00 41.06 212 GLU A CA 1
ATOM 1693 C C . GLU A 1 212 ? 20.226 -25.577 -135.403 1.00 41.06 212 GLU A C 1
ATOM 1695 O O . GLU A 1 212 ? 19.912 -26.413 -136.282 1.00 41.06 212 GLU A O 1
#

Sequence (212 aa):
AVLENVIFVHQEESNWPLAEGKVLKEKFDDIFAATKYTKALEALRKLRTEKSQSLKECRLGMETLKQVRDMADHHTAQRDEAKSRAADCQAQMATFETKIRDLEQQQSAMMSKIGEIDSMAKGMGIRRGQLDQLRATNREREERFRNEGREDFEEGDAELRAHLADSERVAAEKQKRCAALESEVEAERNRKESLAAQYQRDCLRHGQLAGE

Foldseek 3Di:
DCCDLPVVDDPVCPCQCVDDPVSVVVSVCVNVVVVVVVVVVVVVVVVVVVVVVVVVVVVVVVVVVVVVVVVVVVVVVVVVVVVVVVVVVVVVVVVVVVVVVVVVVVVVVVVVVVVVVVVVVVVVVVVVVVVVVVVVVVVVVVVVCVVVVHDDDPDDPVVVVVVVVVVVVVVVVVVVVVVVVVVVVVVVVVVVVVVVVVVVVVVVVVVVVVPD

pLDDT: mean 89.24, std 10.44, range [41.06, 98.5]

Organism: NCBI:txid1737510